Protein AF-A0A930F1F6-F1 (afdb_monomer)

Nearest PDB structures (foldseek):
  1xkh-assembly3_C  TM=9.245E-01  e=9.359E-10  Pseudomonas aeruginosa
  6i97-assembly1_B  TM=8.652E-01  e=3.726E-08  Pseudomonas aeruginosa
  6z8a-assembly1_A  TM=8.905E-01  e=3.181E-07  Pseudomonas aeruginosa PAO1
  6i97-assembly1_A  TM=7.189E-01  e=3.159E-08  Pseudomonas aeruginosa
  2grx-assembly2_B  TM=8.474E-01  e=6.869E-07  Escherichia coli

Solvent-accessible surface area (backbone atoms only — not comparable to full-atom values): 16298 Å² total; per-residue (Å²): 140,83,88,87,80,87,82,86,85,83,82,84,81,83,82,80,82,70,60,67,34,68,35,34,34,39,33,22,36,87,88,67,47,55,40,52,64,28,37,38,35,37,71,97,57,91,49,67,37,56,20,38,88,73,6,37,37,67,43,69,36,76,47,52,56,51,40,40,38,39,42,39,90,52,22,40,68,43,80,44,80,45,44,81,86,46,53,68,44,82,44,75,42,47,80,42,56,65,71,71,72,73,82,65,83,62,85,60,70,79,77,63,53,57,94,69,68,50,52,83,87,78,47,102,50,57,70,48,74,47,39,48,68,54,31,59,76,70,67,44,49,36,60,64,60,49,31,73,75,37,93,58,35,43,71,47,93,54,81,91,81,46,40,32,48,28,26,76,84,29,72,42,54,40,48,22,50,72,67,39,77,44,64,72,24,76,78,67,67,22,55,86,58,66,53,42,59,50,48,35,32,39,36,40,39,48,39,74,40,41,92,84,73,39,85,59,13,58,13,10,37,40,34,39,30,59,63,72,55,36,90,54,76,49,73,52,74,48,79,46,78,51,79,48,75,22,43,36,41,31,39,35,42,28,11,52,82,47,102,88,42,60,39,57,41,25,34,26,41,37,39,28,37,40,98,84,67,56,67,47,77,35,73,46,73,86

Secondary structure (DSSP, 8-state):
--PPPP--------------EEEEEEEEETTS-B-TT-EEEETTSS-EEE--TTSEEEEEESSSSEEEEEE-TTB--EEEEE-TT--EEEEEEPBS----------------BTTTTB-TTT-SSEEEEEEHHHHHHTT--SHHHHHHTSTTEEEEE-STT-EEEEETTB--EEEEETTEE-HHHHHHS-------TTEEEEEEEES--HHHH-TT-SSEEEEEEEP---SS-EEEEEEEEETTTEEEEEEEEEEESSSS-EEE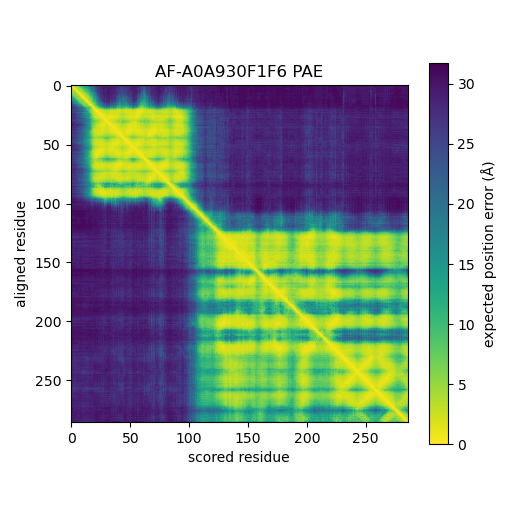EEEEEEEE--TTS--EEEEEE-

pLDDT: mean 76.29, std 17.39, range [27.64, 95.38]

Structure (mmCIF, N/CA/C/O backbone):
data_AF-A0A930F1F6-F1
#
_entry.id   AF-A0A930F1F6-F1
#
loop_
_atom_site.group_PDB
_atom_site.id
_atom_site.type_symbol
_atom_site.label_atom_id
_atom_site.label_alt_id
_atom_site.label_comp_id
_atom_site.label_asym_id
_atom_site.label_entity_id
_atom_site.label_seq_id
_atom_site.pdbx_PDB_ins_code
_atom_site.Cartn_x
_atom_site.Cartn_y
_atom_site.Cartn_z
_atom_site.occupancy
_atom_site.B_iso_or_equiv
_atom_site.auth_seq_id
_atom_site.auth_comp_id
_atom_site.auth_asym_id
_atom_site.auth_atom_id
_atom_site.pdbx_PDB_model_num
ATOM 1 N N . MET A 1 1 ? -63.619 -39.733 -13.112 1.00 44.12 1 MET A N 1
ATOM 2 C CA . MET A 1 1 ? -62.251 -39.327 -12.703 1.00 44.12 1 MET A CA 1
ATOM 3 C C . MET A 1 1 ? -61.983 -38.004 -13.403 1.00 44.12 1 MET A C 1
ATOM 5 O O . MET A 1 1 ? -62.112 -37.982 -14.609 1.00 44.12 1 MET A O 1
ATOM 9 N N . VAL A 1 2 ? -61.803 -36.847 -12.767 1.00 39.12 2 VAL A N 1
ATOM 10 C CA . VAL A 1 2 ? -60.824 -36.476 -11.734 1.00 39.12 2 VAL A CA 1
ATOM 11 C C . VAL A 1 2 ? -61.380 -35.260 -10.962 1.00 39.12 2 VAL A C 1
ATOM 13 O O . VAL A 1 2 ? -61.872 -34.316 -11.575 1.00 39.12 2 VAL A O 1
ATOM 16 N N . ARG A 1 3 ? -61.328 -35.284 -9.622 1.00 38.78 3 ARG A N 1
ATOM 17 C CA . ARG A 1 3 ? -61.706 -34.161 -8.739 1.00 38.78 3 ARG A CA 1
ATOM 18 C C . ARG A 1 3 ? -60.524 -33.189 -8.615 1.00 38.78 3 ARG A C 1
ATOM 20 O O . ARG A 1 3 ? -59.436 -33.621 -8.250 1.00 38.78 3 ARG A O 1
ATOM 27 N N . LYS A 1 4 ? -60.734 -31.893 -8.876 1.00 41.97 4 LYS A N 1
ATOM 28 C CA . LYS A 1 4 ? -59.772 -30.826 -8.544 1.00 41.97 4 LYS A CA 1
ATOM 29 C C . LYS A 1 4 ? -59.991 -30.389 -7.093 1.00 41.97 4 LYS A C 1
ATOM 31 O O . LYS A 1 4 ? -61.077 -29.934 -6.753 1.00 41.97 4 LYS A O 1
ATOM 36 N N . ILE A 1 5 ? -58.970 -30.548 -6.255 1.00 47.78 5 ILE A N 1
ATOM 37 C CA . ILE A 1 5 ? -58.925 -30.045 -4.876 1.00 47.78 5 ILE A CA 1
ATOM 38 C C . ILE A 1 5 ? -58.176 -28.707 -4.919 1.00 47.78 5 ILE A C 1
ATOM 40 O O . ILE A 1 5 ? -57.025 -28.667 -5.345 1.00 47.78 5 ILE A O 1
ATOM 44 N N . LEU A 1 6 ? -58.838 -27.615 -4.529 1.00 42.78 6 LEU A N 1
ATOM 45 C CA . LEU A 1 6 ? -58.205 -26.312 -4.305 1.00 42.78 6 LEU A CA 1
ATOM 46 C C . LEU A 1 6 ? -57.605 -26.308 -2.890 1.00 42.78 6 LEU A C 1
ATOM 48 O O . LEU A 1 6 ? -58.342 -26.440 -1.915 1.00 42.78 6 LEU A O 1
ATOM 52 N N . SER A 1 7 ? -56.286 -26.160 -2.772 1.00 41.91 7 SER A N 1
ATOM 53 C CA . SER A 1 7 ? -55.594 -25.947 -1.497 1.00 41.91 7 SER A CA 1
ATOM 54 C C . SER A 1 7 ? -55.323 -24.455 -1.294 1.00 41.91 7 SER A C 1
ATOM 56 O O . SER A 1 7 ? -54.515 -23.865 -2.013 1.00 41.91 7 SER A O 1
ATOM 58 N N . THR A 1 8 ? -55.989 -23.845 -0.318 1.00 48.53 8 THR A N 1
ATOM 59 C CA . THR A 1 8 ? -55.780 -22.450 0.092 1.00 48.53 8 THR A CA 1
ATOM 60 C C . THR A 1 8 ? -54.542 -22.360 0.989 1.00 48.53 8 THR A C 1
ATOM 62 O O . THR A 1 8 ? -54.529 -22.921 2.082 1.00 48.53 8 THR A O 1
ATOM 65 N N . GLY A 1 9 ? -53.489 -21.681 0.529 1.00 47.53 9 GLY A N 1
ATOM 66 C CA . GLY A 1 9 ? -52.284 -21.415 1.318 1.00 47.53 9 GLY A CA 1
ATOM 67 C C . GLY A 1 9 ? -52.497 -20.246 2.281 1.00 47.53 9 GLY A C 1
ATOM 68 O O . GLY A 1 9 ? -52.769 -19.129 1.850 1.00 47.53 9 GLY A O 1
ATOM 69 N N . PHE A 1 10 ? -52.372 -20.508 3.580 1.00 46.78 10 PHE A N 1
ATOM 70 C CA . PHE A 1 10 ? -52.422 -19.513 4.650 1.00 46.78 10 PHE A CA 1
ATOM 71 C C . PHE A 1 10 ? -50.998 -18.989 4.905 1.00 46.78 10 PHE A C 1
ATOM 73 O O . PHE A 1 10 ? -50.120 -19.756 5.299 1.00 46.78 10 PHE A O 1
ATOM 80 N N . VAL A 1 11 ? -50.743 -17.703 4.651 1.00 44.34 11 VAL A N 1
ATOM 81 C CA . VAL A 1 11 ? -49.452 -17.056 4.944 1.00 44.34 11 VAL A CA 1
ATOM 82 C C . VAL A 1 11 ? -49.526 -16.450 6.345 1.00 44.34 11 VAL A C 1
ATOM 84 O O . VAL A 1 11 ? -50.225 -15.462 6.556 1.00 44.34 11 VAL A O 1
ATOM 87 N N . LEU A 1 12 ? -48.805 -17.032 7.310 1.00 44.34 12 LEU A N 1
ATOM 88 C CA . LEU A 1 12 ? -48.541 -16.376 8.593 1.00 44.34 12 LEU A CA 1
ATOM 89 C C . LEU A 1 12 ? -47.513 -15.258 8.376 1.00 44.34 12 LEU A C 1
ATOM 91 O O . LEU A 1 12 ? -46.339 -15.529 8.133 1.00 44.34 12 LEU A O 1
ATOM 95 N N . ALA A 1 13 ? -47.943 -14.006 8.514 1.00 46.09 13 ALA A N 1
ATOM 96 C CA . ALA A 1 13 ? -47.038 -12.884 8.721 1.00 46.09 13 ALA A CA 1
ATOM 97 C C . ALA A 1 13 ? -46.698 -12.798 10.217 1.00 46.09 13 ALA A C 1
ATOM 99 O O . ALA A 1 13 ? -47.538 -12.445 11.044 1.00 46.09 13 ALA A O 1
ATOM 100 N N . SER A 1 14 ? -45.467 -13.152 10.581 1.00 43.25 14 SER A N 1
ATOM 101 C CA . SER A 1 14 ? -44.937 -12.960 11.931 1.00 43.25 14 SER A CA 1
ATOM 102 C C . SER A 1 14 ? -44.638 -11.477 12.167 1.00 43.25 14 SER A C 1
ATOM 104 O O . SER A 1 14 ? -43.695 -10.934 11.592 1.00 43.25 14 SER A O 1
ATOM 106 N N . ILE A 1 15 ? -45.430 -10.823 13.017 1.00 46.84 15 ILE A N 1
ATOM 107 C CA . ILE A 1 15 ? -45.173 -9.458 13.487 1.00 46.84 15 ILE A CA 1
ATOM 108 C C . ILE A 1 15 ? -44.137 -9.552 14.612 1.00 46.84 15 ILE A C 1
ATOM 110 O O . ILE A 1 15 ? -44.431 -10.053 15.697 1.00 46.84 15 ILE A O 1
ATOM 114 N N . GLY A 1 16 ? -42.908 -9.107 14.354 1.00 46.38 16 GLY A N 1
ATOM 115 C CA . GLY A 1 16 ? -41.895 -8.959 15.396 1.00 46.38 16 GLY A CA 1
ATOM 116 C C . GLY A 1 16 ? -42.227 -7.763 16.290 1.00 46.38 16 GLY A C 1
ATOM 117 O O . GLY A 1 16 ? -42.161 -6.622 15.844 1.00 46.38 16 GLY A O 1
ATOM 118 N N . LEU A 1 17 ? -42.580 -8.016 17.550 1.00 42.50 17 LEU A N 1
ATOM 119 C CA . LEU A 1 17 ? -42.648 -6.993 18.595 1.00 42.50 17 LEU A CA 1
ATOM 120 C C . LEU A 1 17 ? -41.216 -6.607 19.002 1.00 42.50 17 LEU A C 1
ATOM 122 O O . LEU A 1 17 ? -40.516 -7.394 19.637 1.00 42.50 17 LEU A O 1
ATOM 126 N N . TYR A 1 18 ? -40.772 -5.401 18.643 1.00 55.16 18 TYR A N 1
ATOM 127 C CA . TYR A 1 18 ? -39.536 -4.827 19.180 1.00 55.16 18 TYR A CA 1
ATOM 128 C C . TYR A 1 18 ? -39.818 -4.248 20.571 1.00 55.16 18 TYR A C 1
ATOM 130 O O . TYR A 1 18 ? -40.601 -3.310 20.712 1.00 55.16 18 TYR A O 1
ATOM 138 N N . ALA A 1 19 ? -39.197 -4.808 21.610 1.00 58.19 19 ALA A N 1
ATOM 139 C CA . ALA A 1 19 ? -39.285 -4.265 22.962 1.00 58.19 19 ALA A CA 1
ATOM 140 C C . ALA A 1 19 ? -38.469 -2.964 23.058 1.00 58.19 19 ALA A C 1
ATOM 142 O O . ALA A 1 19 ? -37.240 -2.989 22.977 1.00 58.19 19 ALA A O 1
ATOM 143 N N . GLN A 1 20 ? -3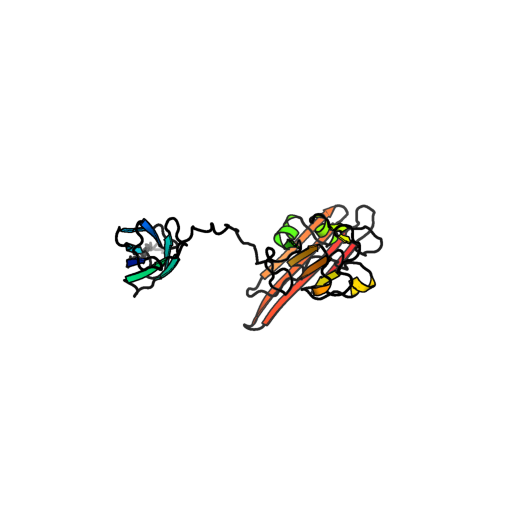9.147 -1.828 23.237 1.00 68.81 20 GLN A N 1
ATOM 144 C CA . GLN A 1 20 ? -38.492 -0.557 23.553 1.00 68.81 20 GLN A CA 1
ATOM 145 C C . GLN A 1 20 ? -37.997 -0.596 25.005 1.00 68.81 20 GLN A C 1
ATOM 147 O O . GLN A 1 20 ? -38.755 -0.937 25.911 1.00 68.81 20 GLN A O 1
ATOM 152 N N . THR A 1 21 ? -36.722 -0.276 25.230 1.00 81.69 21 THR A N 1
ATOM 153 C CA . THR A 1 21 ? -36.109 -0.232 26.569 1.00 81.69 21 THR A CA 1
ATOM 154 C C . THR A 1 21 ? -35.861 1.220 26.960 1.00 81.69 21 THR A C 1
ATOM 156 O O . THR A 1 21 ? -35.295 1.977 26.175 1.00 81.69 21 THR A O 1
ATOM 159 N N . VAL A 1 22 ? -36.275 1.619 28.163 1.00 87.88 22 VAL A N 1
ATOM 160 C CA . VAL A 1 22 ? -36.040 2.975 28.681 1.00 87.88 22 VAL A CA 1
ATOM 161 C C . VAL A 1 22 ? -34.721 2.999 29.441 1.00 87.88 22 VAL A C 1
ATOM 163 O O . VAL A 1 22 ? -34.517 2.194 30.349 1.00 87.88 22 VAL A O 1
ATOM 166 N N . ILE A 1 23 ? -33.840 3.928 29.082 1.00 88.56 23 ILE A N 1
ATOM 167 C CA . ILE A 1 23 ? -32.596 4.198 29.801 1.00 88.56 23 ILE A CA 1
ATOM 168 C C . ILE A 1 23 ? -32.653 5.613 30.352 1.00 88.56 23 ILE A C 1
ATOM 170 O O . ILE A 1 23 ? -32.972 6.559 29.631 1.00 88.56 23 ILE A O 1
ATOM 174 N N . THR A 1 24 ? -32.311 5.752 31.625 1.00 91.69 24 THR A N 1
ATOM 175 C CA . THR A 1 24 ? -32.146 7.041 32.291 1.00 91.69 24 THR A CA 1
ATOM 176 C C . THR A 1 24 ? -30.687 7.244 32.681 1.00 91.69 24 THR A C 1
ATOM 178 O O . THR A 1 24 ? -29.890 6.302 32.702 1.00 91.69 24 THR A O 1
ATOM 181 N N . GLY A 1 25 ? -30.289 8.477 32.963 1.00 92.38 25 GLY A N 1
ATOM 182 C CA . GLY A 1 25 ? -28.919 8.731 33.379 1.00 92.38 25 GLY A CA 1
ATOM 183 C C . GLY A 1 25 ? -28.598 10.190 33.619 1.00 92.38 25 GLY A C 1
ATOM 184 O O . GLY A 1 25 ? -29.459 11.052 33.457 1.00 92.38 25 GLY A O 1
ATOM 185 N N . GLU A 1 26 ? -27.350 10.439 34.004 1.00 91.50 26 GLU A N 1
ATOM 186 C CA . GLU A 1 26 ? -26.814 11.769 34.303 1.00 91.50 26 GLU A CA 1
ATOM 187 C C . GLU A 1 26 ? -25.436 11.950 33.649 1.00 91.50 26 GLU A C 1
ATOM 189 O O . GLU A 1 26 ? -24.661 10.991 33.525 1.00 91.50 26 GLU A O 1
ATOM 194 N N . VAL A 1 27 ? -25.139 13.175 33.211 1.00 91.62 27 VAL A N 1
ATOM 195 C CA . VAL A 1 27 ? -23.896 13.546 32.524 1.00 91.62 27 VAL A CA 1
ATOM 196 C C . VAL A 1 27 ? -23.209 14.693 33.261 1.00 91.62 27 VAL A C 1
ATOM 198 O O . VAL A 1 27 ? -23.808 15.747 33.479 1.00 91.62 27 VAL A O 1
ATOM 201 N N . HIS A 1 28 ? -21.943 14.486 33.617 1.00 89.69 28 HIS A N 1
ATOM 202 C CA . HIS A 1 28 ? -21.118 15.431 34.368 1.00 89.69 28 HIS A CA 1
ATOM 203 C C . HIS A 1 28 ? -19.767 15.680 33.687 1.00 89.69 28 HIS A C 1
ATOM 205 O O . HIS A 1 28 ? -19.329 14.892 32.847 1.00 89.69 28 HIS A O 1
ATOM 211 N N . ASP A 1 29 ? -19.094 16.767 34.055 1.00 87.88 29 ASP A N 1
ATOM 212 C CA . ASP A 1 29 ? -17.701 17.030 33.691 1.00 87.88 29 ASP A CA 1
ATOM 213 C C . ASP A 1 29 ? -16.721 16.340 34.664 1.00 87.88 29 ASP A C 1
ATOM 215 O O . ASP A 1 29 ? -17.109 15.705 35.650 1.00 87.88 29 ASP A O 1
ATOM 219 N N . THR A 1 30 ? -15.417 16.458 34.405 1.00 84.50 30 THR A N 1
ATOM 220 C CA . THR A 1 30 ? -14.370 15.918 35.294 1.00 84.50 30 THR A CA 1
ATOM 221 C C . THR A 1 30 ? -14.293 16.596 36.663 1.00 84.50 30 THR A C 1
ATOM 223 O O . THR A 1 30 ? -13.655 16.056 37.564 1.00 84.50 30 THR A O 1
ATOM 226 N N . SER A 1 31 ? -14.919 17.761 36.812 1.00 86.12 31 SER A N 1
ATOM 227 C CA . SER A 1 31 ? -15.001 18.539 38.049 1.00 86.12 31 SER A CA 1
ATOM 228 C C . SER A 1 31 ? -16.261 18.201 38.863 1.00 86.12 31 SER A C 1
ATOM 230 O O . SER A 1 31 ? -16.408 18.679 39.986 1.00 86.12 31 SER A O 1
ATOM 232 N N . GLY A 1 32 ? -17.151 17.355 38.328 1.00 82.81 32 GLY A N 1
ATOM 233 C CA . GLY A 1 32 ? -18.408 16.929 38.942 1.00 82.81 32 GLY A CA 1
ATOM 234 C C . GLY A 1 32 ? -19.618 17.814 38.619 1.00 82.81 32 GLY A C 1
ATOM 235 O O . GLY A 1 32 ? -20.723 17.507 39.076 1.00 82.81 32 GLY A O 1
ATOM 236 N N . ASN A 1 33 ? -19.465 18.874 37.822 1.00 90.25 33 ASN A N 1
ATOM 237 C CA . ASN A 1 33 ? -20.584 19.736 37.439 1.00 90.25 33 ASN A CA 1
ATOM 238 C C . ASN A 1 33 ? -21.470 19.032 36.411 1.00 90.25 33 ASN A C 1
ATOM 240 O O . ASN A 1 33 ? -20.974 18.338 35.525 1.00 90.25 33 ASN A O 1
ATOM 244 N N . ALA A 1 34 ? -22.785 19.214 36.520 1.00 91.81 34 ALA A N 1
ATOM 245 C CA . ALA A 1 34 ? -23.730 18.689 35.542 1.00 91.81 34 ALA A CA 1
ATOM 246 C C . ALA A 1 34 ? -23.588 19.415 34.196 1.00 91.81 34 ALA A C 1
ATOM 248 O O . ALA A 1 34 ? -23.423 20.635 34.164 1.00 91.81 34 ALA A O 1
ATOM 249 N N . ILE A 1 35 ? -23.689 18.669 33.093 1.00 90.94 35 ILE A N 1
ATOM 250 C CA . ILE A 1 35 ? -23.588 19.230 31.741 1.00 90.94 35 ILE A CA 1
ATOM 251 C C . ILE A 1 35 ? -24.985 19.265 31.096 1.00 90.94 35 ILE A C 1
ATOM 253 O O . ILE A 1 35 ? -25.525 18.206 30.747 1.00 90.94 35 ILE A O 1
ATOM 257 N N . PRO A 1 36 ? -25.583 20.455 30.910 1.00 92.94 36 PRO A N 1
ATOM 258 C CA . PRO A 1 36 ? -26.840 20.597 30.186 1.00 92.94 36 PRO A CA 1
ATOM 259 C C . PRO A 1 36 ? -26.641 20.517 28.670 1.00 92.94 36 PRO A C 1
ATOM 261 O O . PRO A 1 36 ? -25.536 20.708 28.160 1.00 92.94 36 PRO A O 1
ATOM 264 N N . ASN A 1 37 ? -27.728 20.283 27.933 1.00 91.56 37 ASN A N 1
ATOM 265 C CA . ASN A 1 37 ? -27.749 20.295 26.465 1.00 91.56 37 ASN A CA 1
ATOM 266 C C . ASN A 1 37 ? -26.832 19.260 25.780 1.00 91.56 37 ASN A C 1
ATOM 268 O O . ASN A 1 37 ? -26.459 19.413 24.615 1.00 91.56 37 ASN A O 1
ATOM 272 N N . VAL A 1 38 ? -26.493 18.166 26.465 1.00 92.69 38 VAL A N 1
ATOM 273 C CA . VAL A 1 38 ? -25.774 17.036 25.869 1.00 92.69 38 VAL A CA 1
ATOM 274 C C . VAL A 1 38 ? -26.754 16.245 25.017 1.00 92.69 38 VAL A C 1
ATOM 276 O O . VAL A 1 38 ? -27.704 15.659 25.534 1.00 92.69 38 VAL A O 1
ATOM 279 N N . LYS A 1 39 ? -26.508 16.175 23.709 1.00 95.25 39 LYS A N 1
ATOM 280 C CA . LYS A 1 39 ? -27.242 15.275 22.819 1.00 95.25 39 LYS A CA 1
ATOM 281 C C . LYS A 1 39 ? -26.834 13.833 23.115 1.00 95.25 39 LYS A C 1
ATOM 283 O O . LYS A 1 39 ? -25.656 13.489 23.011 1.00 95.25 39 LYS A O 1
ATOM 288 N N . VAL A 1 40 ? -27.819 12.998 23.427 1.00 93.56 40 VAL A N 1
ATOM 289 C CA . VAL A 1 40 ? -27.676 11.559 23.662 1.00 93.56 40 VAL A CA 1
ATOM 290 C C . VAL A 1 40 ? -28.387 10.810 22.540 1.00 93.56 40 VAL A C 1
ATOM 292 O O . VAL A 1 40 ? -29.597 10.948 22.383 1.00 93.56 40 VAL A O 1
ATOM 295 N N . SER A 1 41 ? -27.665 10.011 21.758 1.00 92.19 41 SER A N 1
ATOM 296 C CA . SER A 1 41 ? -28.218 9.248 20.630 1.00 92.19 41 SER A CA 1
ATOM 297 C C . SER A 1 41 ? -27.911 7.759 20.738 1.00 92.19 41 SER A C 1
ATOM 299 O O . SER A 1 41 ? -26.895 7.361 21.310 1.00 92.19 41 SER A O 1
ATOM 301 N N . PHE A 1 42 ? -28.788 6.914 20.194 1.00 89.75 42 PHE A N 1
ATOM 302 C CA . PHE A 1 42 ? -28.554 5.471 20.111 1.00 89.75 42 PHE A CA 1
ATOM 303 C C . PHE A 1 42 ? -28.002 5.084 18.737 1.00 89.75 42 PHE A C 1
ATOM 305 O O . PHE A 1 42 ? -28.617 5.363 17.708 1.00 89.75 42 PHE A O 1
ATOM 312 N N . GLU A 1 43 ? -26.851 4.413 18.711 1.00 85.75 43 GLU A N 1
ATOM 313 C CA . GLU A 1 43 ? -26.191 4.048 17.458 1.00 85.75 43 GLU A CA 1
ATOM 314 C C . GLU A 1 43 ? -27.035 3.103 16.598 1.00 85.75 43 GLU A C 1
ATOM 316 O O . GLU A 1 43 ? -27.534 2.079 17.062 1.00 85.75 43 GLU A O 1
ATOM 321 N N . GLY A 1 44 ? -27.165 3.442 15.312 1.00 82.44 44 GLY A N 1
ATOM 322 C CA . GLY A 1 44 ? -27.972 2.676 14.360 1.00 82.44 44 GLY A CA 1
ATOM 323 C C . GLY A 1 44 ? -29.480 2.939 14.448 1.00 82.44 44 GLY A C 1
ATOM 324 O O . GLY A 1 44 ? -30.238 2.257 13.764 1.00 82.44 44 GLY A O 1
ATOM 325 N N . SER A 1 45 ? -29.919 3.917 15.250 1.00 85.31 45 SER A N 1
ATOM 326 C CA . SER A 1 45 ? -31.306 4.396 15.319 1.00 85.31 45 SER A CA 1
ATOM 327 C C . SER A 1 45 ? -31.378 5.913 15.116 1.00 85.31 45 SER A C 1
ATOM 329 O O . SER A 1 45 ? -30.381 6.619 15.225 1.00 85.31 45 SER A O 1
ATOM 331 N N . THR A 1 46 ? -32.583 6.422 14.864 1.00 85.56 46 THR A N 1
ATOM 332 C CA . THR A 1 46 ? -32.915 7.856 14.898 1.00 85.56 46 THR A CA 1
ATOM 333 C C . THR A 1 46 ? -33.353 8.326 16.291 1.00 85.56 46 THR A C 1
ATOM 335 O O . THR A 1 46 ? -33.843 9.441 16.442 1.00 85.56 46 THR A O 1
ATOM 338 N N . THR A 1 47 ? -33.248 7.468 17.310 1.00 87.56 47 THR A N 1
ATOM 339 C CA . THR A 1 47 ? -33.598 7.809 18.692 1.00 87.56 47 THR A CA 1
ATOM 340 C C . THR A 1 47 ? -32.545 8.736 19.295 1.00 87.56 47 THR A C 1
ATOM 342 O O . THR A 1 47 ? -31.394 8.331 19.481 1.00 87.56 47 THR A O 1
ATOM 345 N N . GLU A 1 48 ? -32.968 9.938 19.681 1.00 92.31 48 GLU A N 1
ATOM 346 C CA . GLU A 1 48 ? -32.142 10.928 20.372 1.00 92.31 48 GLU A CA 1
ATOM 347 C C . GLU A 1 48 ? -32.913 11.572 21.538 1.00 92.31 48 GLU A C 1
ATOM 349 O O . GLU A 1 48 ? -34.143 11.609 21.542 1.00 92.31 48 GLU A O 1
ATOM 354 N N . THR A 1 49 ? -32.183 12.085 22.525 1.00 95.06 49 THR A N 1
ATOM 355 C CA . THR A 1 49 ? -32.681 12.945 23.608 1.00 95.06 49 THR A CA 1
ATOM 356 C C . THR A 1 49 ? -31.604 13.972 23.974 1.00 95.06 49 THR A C 1
ATOM 358 O O . THR A 1 49 ? -30.488 13.917 23.450 1.00 95.06 49 THR A O 1
ATOM 361 N N . ILE A 1 50 ? -31.918 14.913 24.859 1.00 95.19 50 ILE A N 1
ATOM 362 C CA . ILE A 1 50 ? -30.990 15.949 25.326 1.00 95.19 50 ILE A CA 1
ATOM 363 C C . ILE A 1 50 ? -31.025 15.994 26.860 1.00 95.19 50 ILE A C 1
ATOM 365 O O . ILE A 1 50 ? -32.079 15.753 27.449 1.00 95.19 50 ILE A O 1
ATOM 369 N N . THR A 1 51 ? -29.886 16.259 27.508 1.00 94.94 51 THR A N 1
ATOM 370 C CA . THR A 1 51 ? -29.840 16.437 28.968 1.00 94.94 51 THR A CA 1
ATOM 371 C C . THR A 1 51 ? -30.480 17.750 29.423 1.00 94.94 51 THR A C 1
ATOM 373 O O . THR A 1 51 ? -30.348 18.778 28.758 1.00 94.94 51 THR A O 1
ATOM 376 N N . ASP A 1 52 ? -31.147 17.717 30.579 1.00 93.38 52 ASP A N 1
ATOM 377 C CA . ASP A 1 52 ? -31.720 18.897 31.239 1.00 93.38 52 ASP A CA 1
ATOM 378 C C . ASP A 1 52 ? -30.660 19.770 31.949 1.00 93.38 52 ASP A C 1
ATOM 380 O O . ASP A 1 52 ? -29.469 19.454 31.955 1.00 93.38 52 ASP A O 1
ATOM 384 N N . ASP A 1 53 ? -31.097 20.853 32.602 1.00 91.56 53 ASP A N 1
ATOM 385 C CA . ASP A 1 53 ? -30.238 21.776 33.371 1.00 91.56 53 ASP A CA 1
ATOM 386 C C . ASP A 1 53 ? -29.469 21.106 34.527 1.00 91.56 53 ASP A C 1
ATOM 388 O O . ASP A 1 53 ? -28.526 21.677 35.074 1.00 91.56 53 ASP A O 1
ATOM 392 N N . LYS A 1 54 ? -29.870 19.892 34.921 1.00 92.00 54 LYS A N 1
ATOM 393 C CA . LYS A 1 54 ? -29.225 19.069 35.953 1.00 92.00 54 LYS A CA 1
ATOM 394 C C . LYS A 1 54 ? -28.434 17.906 35.349 1.00 92.00 54 LYS A C 1
ATOM 396 O O . LYS A 1 54 ? -28.018 17.017 36.088 1.00 92.00 54 LYS A O 1
ATOM 401 N N . GLY A 1 55 ? -28.221 17.899 34.032 1.00 89.38 55 GLY A N 1
ATOM 402 C CA . GLY A 1 55 ? -27.470 16.871 33.318 1.00 89.38 55 GLY A CA 1
ATOM 403 C C . GLY A 1 55 ? -28.210 15.542 33.171 1.00 89.38 55 GLY A C 1
ATOM 404 O O . GLY A 1 55 ? -27.593 14.561 32.754 1.00 89.38 55 GLY A O 1
ATOM 405 N N . LYS A 1 56 ? -29.507 15.466 33.500 1.00 93.88 56 LYS A N 1
ATOM 406 C CA . LYS A 1 56 ? -30.284 14.219 33.456 1.00 93.88 56 LYS A CA 1
ATOM 407 C C . LYS A 1 56 ? -30.884 13.982 32.080 1.00 93.88 56 LYS A C 1
ATOM 409 O O . LYS A 1 56 ? -31.322 14.921 31.423 1.00 93.88 56 LYS A O 1
ATOM 414 N N . PHE A 1 57 ? -30.971 12.722 31.662 1.00 94.00 57 PHE A N 1
ATOM 415 C CA . PHE A 1 57 ? -31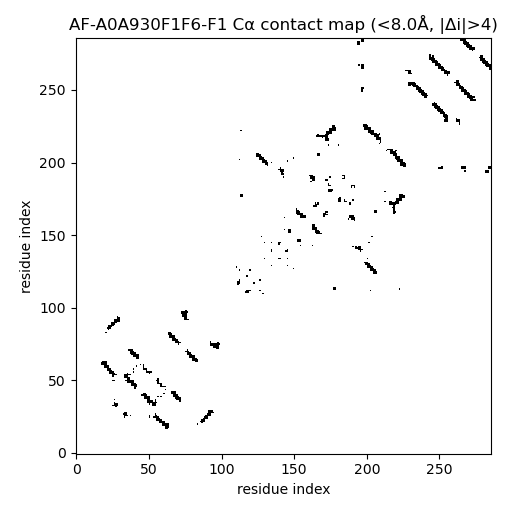.626 12.333 30.413 1.00 94.00 57 PHE A CA 1
ATOM 416 C C . PHE A 1 57 ? -32.495 11.084 30.570 1.00 94.00 57 PHE A C 1
ATOM 418 O O . PHE A 1 57 ? -32.281 10.246 31.450 1.00 94.00 57 PHE A O 1
ATOM 425 N N . VAL A 1 58 ? -33.457 10.949 29.655 1.00 93.75 58 VAL A N 1
ATOM 426 C CA . VAL A 1 58 ? -34.291 9.756 29.468 1.00 93.75 58 VAL A CA 1
ATOM 427 C C . VAL A 1 58 ? -34.375 9.459 27.972 1.00 93.75 58 VAL A C 1
ATOM 429 O O . VAL A 1 58 ? -34.721 10.344 27.187 1.00 93.75 58 VAL A O 1
ATOM 432 N N . ILE A 1 59 ? -34.046 8.229 27.567 1.00 90.88 59 ILE A N 1
ATOM 433 C CA . ILE A 1 59 ? -34.058 7.788 26.166 1.00 90.88 59 ILE A CA 1
ATOM 434 C C . ILE A 1 59 ? -34.710 6.410 26.008 1.00 90.88 59 ILE A C 1
ATOM 436 O O . ILE A 1 59 ? -34.410 5.478 26.752 1.00 90.88 59 ILE A O 1
ATOM 440 N N . ASN A 1 60 ? -35.572 6.269 24.997 1.00 89.75 60 ASN A N 1
ATOM 441 C CA . ASN A 1 60 ? -36.254 5.015 24.663 1.00 89.75 60 ASN A CA 1
ATOM 442 C C . ASN A 1 60 ? -35.554 4.323 23.493 1.00 89.75 60 ASN A C 1
ATOM 444 O O . ASN A 1 60 ? -35.761 4.684 22.334 1.00 89.75 60 ASN A O 1
ATOM 448 N N . ILE A 1 61 ? -34.721 3.328 23.777 1.00 87.75 61 ILE A N 1
ATOM 449 C CA . ILE A 1 61 ? -33.927 2.646 22.755 1.00 87.75 61 ILE A CA 1
ATOM 450 C C . ILE A 1 61 ? -34.701 1.472 22.123 1.00 87.75 61 ILE A C 1
ATOM 452 O O . ILE A 1 61 ? -35.432 0.763 22.820 1.00 87.75 61 ILE A O 1
ATOM 456 N N . PRO A 1 62 ? -34.545 1.227 20.808 1.00 83.06 62 PRO A N 1
ATOM 457 C CA . PRO A 1 62 ? -35.304 0.203 20.076 1.00 83.06 62 PRO A CA 1
ATOM 458 C C . PRO A 1 62 ? -34.774 -1.231 20.269 1.00 83.06 62 PRO A C 1
ATOM 460 O O . PRO A 1 62 ? -35.327 -2.178 19.713 1.00 83.06 62 PRO A O 1
ATOM 463 N N . SER A 1 63 ? -33.682 -1.398 21.017 1.00 80.81 63 SER A N 1
ATOM 464 C CA . SER A 1 63 ? -33.013 -2.673 21.291 1.00 80.81 63 SER A CA 1
ATOM 465 C C . SER A 1 63 ? -32.670 -2.755 22.773 1.00 80.81 63 SER A C 1
ATOM 467 O O . SER A 1 63 ? -32.309 -1.751 23.372 1.00 80.81 63 SER A O 1
ATOM 469 N N . SER A 1 64 ? -32.694 -3.948 23.366 1.00 76.69 64 SER A N 1
ATOM 470 C CA . SER A 1 64 ? -32.299 -4.157 24.768 1.00 76.69 64 SER A CA 1
ATOM 471 C C . SER A 1 64 ? -30.787 -4.045 25.012 1.00 76.69 64 SER A C 1
ATOM 473 O O . SER A 1 64 ? -30.329 -4.157 26.145 1.00 76.69 64 SER A O 1
ATOM 475 N N . LYS A 1 65 ? -29.984 -3.853 23.961 1.00 83.12 65 LYS A N 1
ATOM 476 C CA . LYS A 1 65 ? -28.530 -3.656 24.038 1.00 83.12 65 LYS A CA 1
ATOM 477 C C . LYS A 1 65 ? -28.029 -2.779 22.896 1.00 83.12 65 LYS A C 1
ATOM 479 O O . LYS A 1 65 ? -28.556 -2.853 21.785 1.00 83.12 65 LYS A O 1
ATOM 484 N N . GLY A 1 66 ? -26.974 -2.014 23.146 1.00 84.81 66 GLY A N 1
ATOM 485 C CA . GLY A 1 66 ? -26.304 -1.216 22.121 1.00 84.81 66 GLY A CA 1
ATOM 486 C C . GLY A 1 66 ? -25.387 -0.159 22.715 1.00 84.81 66 GLY A C 1
ATOM 487 O O . GLY A 1 66 ? -24.926 -0.297 23.848 1.00 84.81 66 GLY A O 1
ATOM 488 N N . THR A 1 67 ? -25.118 0.891 21.947 1.00 88.38 67 THR A N 1
ATOM 489 C CA . THR A 1 67 ? -24.197 1.961 22.336 1.00 88.38 67 THR A CA 1
ATOM 490 C C . THR A 1 67 ? -24.903 3.307 22.259 1.00 88.38 67 THR A C 1
ATOM 492 O O . THR A 1 67 ? -25.492 3.651 21.235 1.00 88.38 67 THR A O 1
ATOM 495 N N . LEU A 1 68 ? -24.839 4.059 23.357 1.00 88.62 68 LEU A N 1
ATOM 496 C CA . LEU A 1 68 ? -25.242 5.457 23.422 1.00 88.62 68 LEU A CA 1
ATOM 497 C C . LEU A 1 68 ? -24.039 6.353 23.120 1.00 88.62 68 LEU A C 1
ATOM 499 O O . LEU A 1 68 ? -22.942 6.111 23.631 1.00 88.62 68 LEU A O 1
ATOM 503 N N . THR A 1 69 ? -24.259 7.393 22.325 1.00 91.69 69 THR A N 1
ATOM 504 C CA . THR A 1 69 ? -23.287 8.456 22.056 1.00 91.69 69 THR A CA 1
ATOM 505 C C . THR A 1 69 ? -23.745 9.743 22.726 1.00 91.69 69 THR A C 1
ATOM 507 O O . THR A 1 69 ? -24.904 10.122 22.602 1.00 91.69 69 THR A O 1
ATOM 510 N N . PHE A 1 70 ? -22.823 10.410 23.413 1.00 91.69 70 PHE A N 1
ATOM 511 C CA . PHE A 1 70 ? -23.020 11.674 24.114 1.00 91.69 70 PHE A CA 1
ATOM 512 C C . PHE A 1 70 ? -22.181 12.742 23.417 1.00 91.69 70 PHE A C 1
ATOM 514 O O . PHE A 1 70 ? -20.971 12.565 23.255 1.00 91.69 70 PHE A O 1
ATOM 521 N N . SER A 1 71 ? -22.803 13.836 22.986 1.00 90.06 71 SER A N 1
ATOM 522 C CA . SER A 1 71 ? -22.123 14.938 22.302 1.00 90.06 71 SER A CA 1
ATOM 523 C C . SER A 1 71 ? -22.651 16.289 22.766 1.00 90.06 71 SER A C 1
ATOM 525 O O . SER A 1 71 ? -23.862 16.498 22.769 1.00 90.06 71 SER A O 1
ATOM 527 N N . ALA A 1 72 ? -21.745 17.206 23.089 1.00 88.44 72 ALA A N 1
ATOM 528 C CA . ALA A 1 72 ? -22.046 18.580 23.475 1.00 88.44 72 ALA A CA 1
ATOM 529 C C . ALA A 1 72 ? -20.990 19.529 22.890 1.00 88.44 72 ALA A C 1
ATOM 531 O O . ALA A 1 72 ? -19.914 19.089 22.473 1.00 88.44 72 ALA A O 1
ATOM 532 N N . GLU A 1 73 ? -21.292 20.825 22.842 1.00 81.94 73 GLU A N 1
ATOM 533 C CA . GLU A 1 73 ? -20.309 21.837 22.450 1.00 81.94 73 GLU A CA 1
ATOM 534 C C . GLU A 1 73 ? -19.158 21.868 23.459 1.00 81.94 73 GLU A C 1
ATOM 536 O O . GLU A 1 73 ? -19.390 21.822 24.660 1.00 81.94 73 GLU A O 1
ATOM 541 N N . ASN A 1 74 ? -17.915 21.945 22.977 1.00 81.81 74 ASN A N 1
ATOM 542 C CA . ASN A 1 74 ? -16.702 21.967 23.808 1.00 81.81 74 ASN A CA 1
ATOM 543 C C . ASN A 1 74 ? -16.449 20.714 24.667 1.00 81.81 74 ASN A C 1
ATOM 545 O O . ASN A 1 74 ? -15.597 20.774 25.550 1.00 81.81 74 ASN A O 1
ATOM 549 N N . PHE A 1 75 ? -17.112 19.583 24.392 1.00 83.94 75 PHE A N 1
ATOM 550 C CA . PHE A 1 75 ? -16.785 18.291 25.007 1.00 83.94 75 PHE A CA 1
ATOM 551 C C . PHE A 1 75 ? -16.450 17.213 23.971 1.00 83.94 75 PHE A C 1
ATOM 553 O O . PHE A 1 75 ? -17.067 17.118 22.903 1.00 83.94 75 PHE A O 1
ATOM 560 N N . HIS A 1 76 ? -15.492 16.351 24.318 1.00 80.25 76 HIS A N 1
ATOM 561 C CA . HIS A 1 76 ? -15.141 15.204 23.494 1.00 80.25 76 HIS A CA 1
ATOM 562 C C . HIS A 1 76 ? -16.320 14.221 23.467 1.00 80.25 76 HIS A C 1
ATOM 564 O O . HIS A 1 76 ? -16.812 13.848 24.540 1.00 80.25 76 HIS A O 1
ATOM 570 N N . PRO A 1 77 ? -16.771 13.756 22.282 1.00 85.25 77 PRO A N 1
ATOM 571 C CA . PRO A 1 77 ? -17.850 12.784 22.206 1.00 85.25 77 PRO A CA 1
ATOM 572 C C . PRO A 1 77 ? -17.524 11.525 23.009 1.00 85.25 77 PRO A C 1
ATOM 574 O O . PRO A 1 77 ? -16.445 10.944 22.872 1.00 85.25 77 PRO A O 1
ATOM 577 N N . PHE A 1 78 ? -18.474 11.081 23.824 1.00 84.62 78 PHE A N 1
ATOM 578 C CA . PHE A 1 78 ? -18.311 9.909 24.676 1.00 84.62 78 PHE A CA 1
ATOM 579 C C . PHE A 1 78 ? -19.253 8.792 24.229 1.00 84.62 78 PHE A C 1
ATOM 581 O O . PHE A 1 78 ? -20.407 9.045 23.890 1.00 84.62 78 PHE A O 1
ATOM 588 N N . ARG A 1 79 ? -18.774 7.544 24.224 1.00 89.19 79 ARG A N 1
ATOM 589 C CA . ARG A 1 79 ? -19.566 6.362 23.849 1.00 89.19 79 ARG A CA 1
ATOM 590 C C . ARG A 1 79 ? -19.714 5.435 25.046 1.00 89.19 79 ARG A C 1
ATOM 592 O O . ARG A 1 79 ? -18.725 5.099 25.698 1.00 89.19 79 ARG A O 1
ATOM 599 N N . ARG A 1 80 ? -20.937 4.978 25.311 1.00 85.62 80 ARG A N 1
ATOM 600 C CA . ARG A 1 80 ? -21.251 4.070 26.420 1.00 85.62 80 ARG A CA 1
ATOM 601 C C . ARG A 1 80 ? -22.078 2.889 25.939 1.00 85.62 80 ARG A C 1
ATOM 603 O O . ARG A 1 80 ? -23.180 3.064 25.430 1.00 85.62 80 ARG A O 1
ATOM 610 N N . SER A 1 81 ? -21.573 1.679 26.157 1.00 84.88 81 SER A N 1
ATOM 611 C CA . SER A 1 81 ? -22.358 0.463 25.945 1.00 84.88 81 SER A CA 1
ATOM 612 C C . SER A 1 81 ? -23.390 0.283 27.057 1.00 84.88 81 SER A C 1
ATOM 614 O O . SER A 1 81 ? -23.073 0.433 28.238 1.00 84.88 81 SER A O 1
ATOM 616 N N . VAL A 1 82 ? -24.610 -0.063 26.663 1.00 84.00 82 VAL A N 1
ATOM 617 C CA . VAL A 1 82 ? -25.765 -0.316 27.529 1.00 84.00 82 VAL A CA 1
ATOM 618 C C . VAL A 1 82 ? -26.359 -1.685 27.200 1.00 84.00 82 VAL A C 1
ATOM 620 O O . VAL A 1 82 ? -26.347 -2.115 26.043 1.00 84.00 82 VAL A O 1
ATOM 623 N N . GLY A 1 83 ? -26.840 -2.399 28.216 1.00 75.94 83 GLY A N 1
ATOM 624 C CA . GLY A 1 83 ? -27.451 -3.720 28.070 1.00 75.94 83 GLY A CA 1
ATOM 625 C C . GLY A 1 83 ? -28.798 -3.821 28.779 1.00 75.94 83 GLY A C 1
ATOM 626 O O . GLY A 1 83 ? -29.242 -2.878 29.430 1.00 75.94 83 GLY A O 1
ATOM 627 N N . ALA A 1 84 ? -29.415 -5.003 28.701 1.00 65.06 84 ALA A N 1
ATOM 628 C CA . ALA A 1 84 ? -30.789 -5.232 29.156 1.00 65.06 84 ALA A CA 1
ATOM 629 C C . ALA A 1 84 ? -31.002 -4.969 30.661 1.00 65.06 84 ALA A C 1
ATOM 631 O O . ALA A 1 84 ? -32.123 -4.718 31.084 1.00 65.06 84 ALA A O 1
ATOM 632 N N . ASN A 1 85 ? -29.920 -4.981 31.449 1.00 64.06 85 ASN A N 1
ATOM 633 C CA . ASN A 1 85 ? -29.920 -4.756 32.896 1.00 64.06 85 ASN A CA 1
ATOM 634 C C . ASN A 1 85 ? -29.259 -3.422 33.297 1.00 64.06 85 ASN A C 1
ATOM 636 O O . ASN A 1 85 ? -28.806 -3.283 34.431 1.00 64.06 85 ASN A O 1
ATOM 640 N N . THR A 1 86 ? -29.130 -2.456 32.382 1.00 63.16 86 THR A N 1
ATOM 641 C CA . THR A 1 86 ? -28.489 -1.154 32.654 1.00 63.16 86 THR A CA 1
ATOM 642 C C . THR A 1 86 ? -29.512 -0.012 32.586 1.00 63.16 86 THR A C 1
ATOM 644 O O . THR A 1 86 ? -29.460 0.791 31.657 1.00 63.16 86 THR A O 1
ATOM 647 N N . PRO A 1 87 ? -30.467 0.075 33.536 1.00 67.62 87 PRO A N 1
ATOM 648 C CA . PRO A 1 87 ? -31.528 1.080 33.473 1.00 67.62 87 PRO A CA 1
ATOM 649 C C . PRO A 1 87 ? -31.015 2.503 33.723 1.00 67.62 87 PRO A C 1
ATOM 651 O O . PRO A 1 87 ? -31.636 3.449 33.253 1.00 67.62 87 PRO A O 1
ATOM 654 N N . VAL A 1 88 ? -29.890 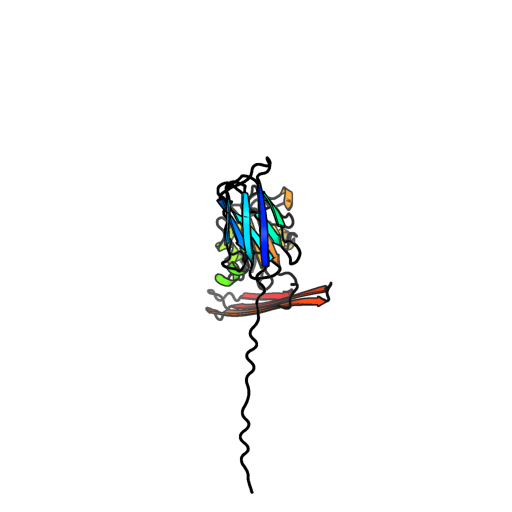2.648 34.441 1.00 79.56 88 VAL A N 1
ATOM 655 C CA . VAL A 1 88 ? -29.305 3.940 34.825 1.00 79.56 88 VAL A CA 1
ATOM 656 C C . VAL A 1 88 ? -27.850 4.030 34.367 1.00 79.56 88 VAL A C 1
ATOM 658 O O . VAL A 1 88 ? -27.058 3.113 34.605 1.00 79.56 88 VAL A O 1
ATOM 661 N N . VAL A 1 89 ? -27.483 5.139 33.725 1.00 85.31 89 VAL A N 1
ATOM 662 C CA . VAL A 1 89 ? -26.140 5.391 33.186 1.00 85.31 89 VAL A CA 1
ATOM 663 C C . VAL A 1 89 ? -25.565 6.684 33.763 1.00 85.31 89 VAL A C 1
ATOM 665 O O . VAL A 1 89 ? -26.187 7.734 33.677 1.00 85.31 89 VAL A O 1
ATOM 668 N N . TYR A 1 90 ? -24.345 6.622 34.294 1.00 86.19 90 TYR A N 1
ATOM 669 C CA . TYR A 1 90 ? -23.584 7.801 34.710 1.00 86.19 90 TYR A CA 1
ATOM 670 C C . TYR A 1 90 ? -22.424 8.041 33.741 1.00 86.19 90 TYR A C 1
ATOM 672 O O . TYR A 1 90 ? -21.655 7.112 33.456 1.00 86.19 90 TYR A O 1
ATOM 680 N N . VAL A 1 91 ? -22.308 9.261 33.217 1.00 87.94 91 VAL A N 1
ATOM 681 C CA . VAL A 1 91 ? -21.302 9.638 32.215 1.00 87.94 91 VAL A CA 1
ATOM 682 C C . VAL A 1 91 ? -20.482 10.820 32.701 1.00 87.94 91 VAL A C 1
ATOM 684 O O . VAL A 1 91 ? -21.034 11.818 33.145 1.00 87.94 91 VAL A O 1
ATOM 687 N N . VAL A 1 92 ? -19.161 10.721 32.545 1.00 88.69 92 VAL A N 1
ATOM 688 C CA . VAL A 1 92 ? -18.233 11.837 32.750 1.00 88.69 92 VAL A CA 1
ATOM 689 C C . VAL A 1 92 ? -17.619 12.208 31.403 1.00 88.69 92 VAL A C 1
ATOM 691 O O . VAL A 1 92 ? -16.904 11.396 30.809 1.00 88.69 92 VAL A O 1
ATOM 694 N N . MET A 1 93 ? -17.908 13.410 30.907 1.00 84.62 93 MET A N 1
ATOM 695 C CA . MET A 1 93 ? -17.331 13.951 29.675 1.00 84.62 93 MET A CA 1
ATOM 696 C C . MET A 1 93 ? -16.129 14.843 29.995 1.00 84.62 93 MET A C 1
ATOM 698 O O . MET A 1 93 ? -16.074 15.504 31.029 1.00 84.62 93 MET A O 1
ATOM 702 N N . LYS A 1 94 ? -15.141 14.849 29.098 1.00 85.38 94 LYS A N 1
ATOM 703 C CA . LYS A 1 94 ? -13.964 15.718 29.201 1.00 85.38 94 LYS A CA 1
ATOM 704 C C . LYS A 1 94 ? -14.126 16.909 28.272 1.00 85.38 94 LYS A C 1
ATOM 706 O O . LYS A 1 94 ? -14.527 16.723 27.120 1.00 85.38 94 LYS A O 1
ATOM 711 N N . GLU A 1 95 ? -13.776 18.092 28.764 1.00 82.00 95 GLU A N 1
ATOM 712 C CA . GLU A 1 95 ? -13.702 19.299 27.945 1.00 82.00 95 GLU A CA 1
ATOM 713 C C . GLU A 1 95 ? -12.737 19.116 26.760 1.00 82.00 95 GLU A C 1
ATOM 715 O O . GLU A 1 95 ? -11.806 18.303 26.782 1.00 82.00 95 GLU A O 1
ATOM 720 N N . GLY A 1 96 ? -13.001 19.864 25.698 1.00 70.19 96 GLY A N 1
ATOM 721 C CA . GLY A 1 96 ? -12.328 19.821 24.406 1.00 70.19 96 GLY A CA 1
ATOM 722 C C . GLY A 1 96 ? -13.346 19.646 23.286 1.00 70.19 96 GLY A C 1
ATOM 723 O O . GLY A 1 96 ? -14.306 18.901 23.419 1.00 70.19 96 GLY A O 1
ATOM 724 N N . SER A 1 97 ? -13.200 20.374 22.185 1.00 59.25 97 SER A N 1
ATOM 725 C CA . SER A 1 97 ? -14.143 20.274 21.075 1.00 59.25 97 SER A CA 1
ATOM 726 C C . SER A 1 97 ? -14.038 18.913 20.388 1.00 59.25 97 SER A C 1
ATOM 728 O O . SER A 1 97 ? -13.028 18.216 20.480 1.00 59.25 97 SER A O 1
ATOM 730 N N . LYS A 1 98 ? -15.101 18.533 19.673 1.00 48.50 98 LYS A N 1
ATOM 731 C CA . LYS A 1 98 ? -15.060 17.451 18.692 1.00 48.50 98 LYS A CA 1
ATOM 732 C C . LYS A 1 98 ? -13.880 17.725 17.757 1.00 48.50 98 LYS A C 1
ATOM 734 O O . LYS A 1 98 ? -14.015 18.520 16.828 1.00 48.50 98 LYS A O 1
ATOM 739 N N . GLU A 1 99 ? -12.746 17.057 17.979 1.00 47.75 99 GLU A N 1
ATOM 740 C CA . GLU A 1 99 ? -11.835 16.754 16.886 1.00 47.75 99 GLU A CA 1
ATOM 741 C C . GLU A 1 99 ? -12.748 16.134 15.846 1.00 47.75 99 GLU A C 1
ATOM 743 O O . GLU A 1 99 ? -13.383 15.110 16.114 1.00 47.75 99 GLU A O 1
ATOM 748 N N . ILE A 1 100 ? -12.951 16.826 14.724 1.00 34.94 100 ILE A N 1
ATOM 749 C CA . ILE A 1 100 ? -13.573 16.206 13.567 1.00 34.94 100 ILE A CA 1
ATOM 750 C C . ILE A 1 100 ? -12.724 14.952 13.400 1.00 34.94 100 ILE A C 1
ATOM 752 O O . ILE A 1 100 ? -11.531 15.111 13.123 1.00 34.94 100 ILE A O 1
ATOM 756 N N . PRO A 1 101 ? -13.247 13.731 13.647 1.00 35.69 101 PRO A N 1
ATOM 757 C CA . PRO A 1 101 ? -12.525 12.587 13.159 1.00 35.69 101 PRO A CA 1
ATOM 758 C C . PRO A 1 101 ? -12.488 12.886 11.677 1.00 35.69 101 PRO A C 1
ATOM 760 O O . PRO A 1 101 ? -13.549 12.982 11.050 1.00 35.69 101 PRO A O 1
ATOM 763 N N . GLU A 1 102 ? -11.301 13.199 11.159 1.00 33.19 102 GLU A N 1
ATOM 764 C CA . GLU A 1 102 ? -11.086 13.251 9.733 1.00 33.19 102 GLU A CA 1
ATOM 765 C C . GLU A 1 102 ? -11.833 12.030 9.222 1.00 33.19 102 GLU A C 1
ATOM 767 O O . GLU A 1 102 ? -11.572 10.904 9.668 1.00 33.19 102 GLU A O 1
ATOM 772 N N . VAL A 1 103 ? -12.878 12.256 8.422 1.00 32.66 103 VAL A N 1
ATOM 773 C CA . VAL A 1 103 ? -13.572 11.165 7.759 1.00 32.66 103 VAL A CA 1
ATOM 774 C C . VAL A 1 103 ? -12.589 10.715 6.696 1.00 32.66 103 VAL A C 1
ATOM 776 O O . VAL A 1 103 ? -12.731 10.974 5.506 1.00 32.66 103 VAL A O 1
ATOM 779 N N . VAL A 1 104 ? -11.542 10.037 7.149 1.00 30.86 104 VAL A N 1
ATOM 780 C CA . VAL A 1 104 ? -10.849 9.071 6.351 1.00 30.86 104 VAL A CA 1
ATOM 781 C C . VAL A 1 104 ? -11.924 8.019 6.166 1.00 30.86 104 VAL A C 1
ATOM 783 O O . VAL A 1 104 ? -12.195 7.207 7.055 1.00 30.86 104 VAL A O 1
ATOM 786 N N . ILE A 1 105 ? -12.578 8.052 5.006 1.00 27.91 105 ILE A N 1
ATOM 787 C CA . ILE A 1 105 ? -13.111 6.836 4.406 1.00 27.91 105 ILE A CA 1
ATOM 788 C C . ILE A 1 105 ? -11.885 5.942 4.261 1.00 27.91 105 ILE A C 1
ATOM 790 O O . ILE A 1 105 ? -11.141 5.977 3.282 1.00 27.91 105 ILE A O 1
ATOM 794 N N . SER A 1 106 ? -11.582 5.247 5.348 1.00 30.14 106 SER A N 1
ATOM 795 C CA . SER A 1 106 ? -10.373 4.485 5.483 1.00 30.14 106 SER A CA 1
ATOM 796 C C . SER A 1 106 ? -10.658 3.120 4.899 1.00 30.14 106 SER A C 1
ATOM 798 O O . SER A 1 106 ? -10.897 2.139 5.590 1.00 30.14 106 SER A O 1
ATOM 800 N N . THR A 1 107 ? -10.519 3.050 3.583 1.00 27.64 107 THR A N 1
ATOM 801 C CA . THR A 1 107 ? -9.738 1.956 3.008 1.00 27.64 107 THR A CA 1
ATOM 802 C C . THR A 1 107 ? -8.233 2.167 3.250 1.00 27.64 107 THR A C 1
ATOM 804 O O . THR A 1 107 ? -7.404 1.523 2.609 1.00 27.64 107 THR A O 1
ATOM 807 N N . GLN A 1 108 ? -7.834 3.051 4.173 1.00 31.12 108 GLN A N 1
ATOM 808 C CA . GLN A 1 108 ? -6.463 3.183 4.633 1.00 31.12 108 GLN A CA 1
ATOM 809 C C . GLN A 1 108 ? -6.207 2.138 5.715 1.00 31.12 108 GLN A C 1
ATOM 811 O O . GLN A 1 108 ? -6.181 2.403 6.917 1.00 31.12 108 GLN A O 1
ATOM 816 N N . LYS A 1 109 ? -5.921 0.917 5.255 1.00 35.50 109 LYS A N 1
ATOM 817 C CA . LYS A 1 109 ? -4.928 0.073 5.923 1.00 35.50 109 LYS A CA 1
ATOM 818 C C . LYS A 1 109 ? -3.821 1.004 6.415 1.00 35.50 109 LYS A C 1
ATOM 820 O O . LYS A 1 109 ? -3.153 1.603 5.579 1.00 35.50 109 LYS A O 1
ATOM 825 N N . LYS A 1 110 ? -3.715 1.192 7.737 1.00 39.22 110 LYS A N 1
ATOM 826 C CA . LYS A 1 110 ? -2.703 2.027 8.393 1.00 39.22 110 LYS A CA 1
ATOM 827 C C . LYS A 1 110 ? -1.370 1.671 7.740 1.00 39.22 110 LYS A C 1
ATOM 829 O O . LYS A 1 110 ? -0.912 0.536 7.867 1.00 39.22 110 LYS A O 1
ATOM 834 N N . LEU A 1 111 ? -0.843 2.567 6.907 1.00 41.28 111 LEU A N 1
ATOM 835 C CA . LEU A 1 111 ? 0.379 2.301 6.161 1.00 41.28 111 LEU A CA 1
ATOM 836 C C . LEU A 1 111 ? 1.500 2.413 7.189 1.00 41.28 111 LEU A C 1
ATOM 838 O O . LEU A 1 111 ? 1.950 3.506 7.507 1.00 41.28 111 LEU A O 1
ATOM 842 N N . GLU A 1 112 ? 1.840 1.281 7.802 1.00 51.62 112 GLU A N 1
ATOM 843 C CA . GLU A 1 112 ? 3.008 1.132 8.666 1.00 51.62 112 GLU A CA 1
ATOM 844 C C . GLU A 1 112 ? 4.244 1.410 7.815 1.00 51.62 112 GLU A C 1
ATOM 846 O O . GLU A 1 112 ? 4.715 0.523 7.106 1.00 51.62 112 GLU A O 1
ATOM 851 N N . VAL A 1 113 ? 4.729 2.647 7.821 1.00 46.12 113 VAL A N 1
ATOM 852 C CA . VAL A 1 113 ? 5.972 2.971 7.131 1.00 46.12 113 VAL A CA 1
ATOM 853 C C . VAL A 1 113 ? 7.114 2.419 7.957 1.00 46.12 113 VAL A C 1
ATOM 855 O O . VAL A 1 113 ? 7.306 2.803 9.114 1.00 46.12 113 VAL A O 1
ATOM 858 N N . ASN A 1 114 ? 7.866 1.512 7.337 1.00 51.19 114 ASN A N 1
ATOM 859 C CA . ASN A 1 114 ? 8.892 0.697 7.975 1.00 51.19 114 ASN A CA 1
ATOM 860 C C . ASN A 1 114 ? 8.357 -0.200 9.110 1.00 51.19 114 ASN A C 1
ATOM 862 O O . ASN A 1 114 ? 7.314 0.029 9.718 1.00 51.19 114 ASN A O 1
ATOM 866 N N . LYS A 1 115 ? 9.130 -1.226 9.479 1.00 48.62 115 LYS A N 1
ATOM 867 C CA . LYS A 1 115 ? 8.873 -2.090 10.654 1.00 48.62 115 LYS A CA 1
ATOM 868 C C . LYS A 1 115 ? 8.882 -1.348 12.009 1.00 48.62 115 LYS A C 1
ATOM 870 O O . LYS A 1 115 ? 8.863 -1.992 13.051 1.00 48.62 115 LYS A O 1
ATOM 875 N N . LEU A 1 116 ? 8.935 -0.017 12.006 1.00 46.62 116 LEU A N 1
ATOM 876 C CA . LEU A 1 116 ? 9.134 0.826 13.182 1.00 46.62 116 LEU A CA 1
ATOM 877 C C . LEU A 1 116 ? 7.877 1.578 13.630 1.00 46.62 116 LEU A C 1
ATOM 879 O O . LEU A 1 116 ? 7.953 2.326 14.595 1.00 46.62 116 LEU A O 1
ATOM 883 N N . ASN A 1 117 ? 6.714 1.360 12.999 1.00 49.81 117 ASN A N 1
ATOM 884 C CA . ASN A 1 117 ? 5.435 1.945 13.434 1.00 49.81 117 ASN A CA 1
ATOM 885 C C . ASN A 1 117 ? 5.458 3.477 13.609 1.00 49.81 117 ASN A C 1
ATOM 887 O O . ASN A 1 117 ? 4.636 4.025 14.348 1.00 49.81 117 ASN A O 1
ATOM 891 N N . ILE A 1 118 ? 6.372 4.184 12.942 1.00 45.69 118 ILE A N 1
ATOM 892 C CA . ILE A 1 118 ? 6.450 5.639 13.058 1.00 45.69 118 ILE A CA 1
ATOM 893 C C . ILE A 1 118 ? 5.310 6.208 12.218 1.00 45.69 118 ILE A C 1
ATOM 895 O O . ILE A 1 118 ? 5.188 5.913 11.027 1.00 45.69 118 ILE A O 1
ATOM 899 N N . LYS A 1 119 ? 4.424 6.983 12.853 1.00 44.56 119 LYS A N 1
ATOM 900 C CA . LYS A 1 119 ? 3.385 7.721 12.133 1.00 44.56 119 LYS A CA 1
ATOM 901 C C . LYS A 1 119 ? 4.075 8.620 11.106 1.00 44.56 119 LYS A C 1
ATOM 903 O O . LYS A 1 119 ? 5.053 9.280 11.435 1.00 44.56 119 LYS A O 1
ATOM 908 N N . ASN A 1 120 ? 3.517 8.717 9.899 1.00 47.19 120 ASN A N 1
ATOM 909 C CA . ASN A 1 120 ? 4.013 9.615 8.844 1.00 47.19 120 ASN A CA 1
ATOM 910 C C . ASN A 1 120 ? 4.184 11.083 9.289 1.00 47.19 120 ASN A C 1
ATOM 912 O O . ASN A 1 120 ? 4.864 11.834 8.602 1.00 47.19 120 ASN A O 1
ATOM 916 N N . LEU A 1 121 ? 3.565 11.482 10.407 1.00 43.88 121 LEU A N 1
ATOM 917 C CA . LEU A 1 121 ? 3.633 12.826 10.976 1.00 43.88 121 LEU A CA 1
ATOM 918 C C . LEU A 1 121 ? 4.840 13.052 11.911 1.00 43.88 121 LEU A C 1
ATOM 920 O O . LEU A 1 121 ? 5.265 14.189 12.065 1.00 43.88 121 LEU A O 1
ATOM 924 N N . ASP A 1 122 ? 5.406 11.988 12.494 1.00 47.22 122 ASP A N 1
ATOM 925 C CA . ASP A 1 122 ? 6.462 12.077 13.520 1.00 47.22 122 ASP A CA 1
ATOM 926 C C . ASP A 1 122 ? 7.867 11.786 12.958 1.00 47.22 122 ASP A C 1
ATOM 928 O O . ASP A 1 122 ? 8.873 11.931 13.652 1.00 47.22 122 ASP A O 1
ATOM 932 N N . ALA A 1 123 ? 7.959 11.355 11.696 1.00 53.69 123 ALA A N 1
ATOM 933 C CA . ALA A 1 123 ? 9.234 11.123 11.033 1.00 53.69 123 ALA A CA 1
ATOM 934 C C . ALA A 1 123 ? 9.753 12.447 10.434 1.00 53.69 123 ALA A C 1
ATOM 936 O O . ALA A 1 123 ? 9.061 13.037 9.603 1.00 53.69 123 ALA A O 1
ATOM 937 N N . PRO A 1 124 ? 10.986 12.901 10.738 1.00 59.72 124 PRO A N 1
ATOM 938 C CA . PRO A 1 124 ? 11.574 14.121 10.159 1.00 59.72 124 PRO A CA 1
ATOM 939 C C . PRO A 1 124 ? 11.923 13.981 8.660 1.00 59.72 124 PRO A C 1
ATOM 941 O O . PRO A 1 124 ? 12.699 14.758 8.108 1.00 59.72 124 PRO A O 1
ATOM 944 N N . MET A 1 125 ? 11.372 12.971 7.985 1.00 66.88 125 MET A N 1
ATOM 945 C CA . MET A 1 125 ? 11.666 12.592 6.611 1.00 66.88 125 MET A CA 1
ATOM 946 C C . MET A 1 125 ? 10.384 12.509 5.788 1.00 66.88 125 MET A C 1
ATOM 948 O O . MET A 1 125 ? 9.328 12.092 6.256 1.00 66.88 125 MET A O 1
ATOM 952 N N . THR A 1 126 ? 10.476 12.891 4.517 1.00 74.44 126 THR A N 1
ATOM 953 C CA . THR A 1 126 ? 9.324 12.859 3.616 1.00 74.44 126 THR A CA 1
ATOM 954 C C . THR A 1 126 ? 9.095 11.442 3.113 1.00 74.44 126 THR A C 1
ATOM 956 O O . THR A 1 126 ? 9.912 10.927 2.344 1.00 74.44 126 THR A O 1
ATOM 959 N N . VAL A 1 127 ? 7.949 10.859 3.460 1.00 78.62 127 VAL A N 1
ATOM 960 C CA . VAL A 1 127 ? 7.550 9.526 2.999 1.00 78.62 127 VAL A CA 1
ATOM 961 C C . VAL A 1 127 ? 6.411 9.620 1.994 1.00 78.62 127 VAL A C 1
ATOM 963 O O . VAL A 1 127 ? 5.442 10.343 2.203 1.00 78.62 127 VAL A O 1
ATOM 966 N N . ASN A 1 128 ? 6.524 8.889 0.887 1.00 85.00 128 ASN A N 1
ATOM 967 C CA . ASN A 1 128 ? 5.458 8.754 -0.105 1.00 85.00 128 ASN A CA 1
ATOM 968 C C . ASN A 1 128 ? 5.090 7.283 -0.200 1.00 85.00 128 ASN A C 1
ATOM 970 O O . ASN A 1 128 ? 5.970 6.449 -0.396 1.00 85.00 128 ASN A O 1
ATOM 974 N N . VAL A 1 129 ? 3.805 6.963 -0.061 1.00 87.44 129 VAL A N 1
ATOM 975 C CA . VAL A 1 129 ? 3.339 5.577 -0.071 1.00 87.44 129 VAL A CA 1
ATOM 976 C C . VAL A 1 129 ? 2.365 5.364 -1.217 1.00 87.44 129 VAL A C 1
ATOM 978 O O . VAL A 1 129 ? 1.290 5.961 -1.257 1.00 87.44 129 VAL A O 1
ATOM 981 N N . LEU A 1 130 ? 2.729 4.471 -2.131 1.00 86.62 130 LEU A N 1
ATOM 982 C CA . LEU A 1 130 ? 1.871 4.013 -3.216 1.00 86.62 130 LEU A CA 1
ATOM 983 C C . LEU A 1 130 ? 1.251 2.682 -2.801 1.00 86.62 130 LEU A C 1
ATOM 985 O O . LEU A 1 130 ? 1.887 1.632 -2.882 1.00 86.62 130 LEU A O 1
ATOM 989 N N . ASN A 1 131 ? 0.023 2.739 -2.287 1.00 88.25 131 ASN A N 1
ATOM 990 C CA . ASN A 1 131 ? -0.716 1.557 -1.846 1.00 88.25 131 ASN A CA 1
ATOM 991 C C . ASN A 1 131 ? -1.343 0.787 -3.021 1.00 88.25 131 ASN A C 1
ATOM 993 O O . ASN A 1 131 ? -1.406 1.286 -4.146 1.00 88.25 131 ASN A O 1
ATOM 997 N N . ARG A 1 132 ? -1.862 -0.417 -2.751 1.00 85.69 132 ARG A N 1
ATOM 998 C CA . ARG A 1 132 ? -2.453 -1.289 -3.775 1.00 85.69 132 ARG A CA 1
ATOM 999 C C . ARG A 1 132 ? -3.545 -0.607 -4.596 1.00 85.69 132 ARG A C 1
ATOM 1001 O O . ARG A 1 132 ? -3.577 -0.798 -5.806 1.00 85.69 132 ARG A O 1
ATOM 1008 N N . ALA A 1 133 ? -4.390 0.211 -3.970 1.00 85.75 133 ALA A N 1
ATOM 1009 C CA . ALA A 1 133 ? -5.454 0.927 -4.670 1.00 85.75 133 ALA A CA 1
ATOM 1010 C C . ALA A 1 133 ? -4.893 1.924 -5.697 1.00 85.75 133 ALA A C 1
ATOM 1012 O O . ALA A 1 133 ? -5.383 1.988 -6.822 1.00 85.75 133 ALA A O 1
ATOM 1013 N N . VAL A 1 134 ? -3.832 2.660 -5.345 1.00 87.19 134 VAL A N 1
ATOM 1014 C CA . VAL A 1 134 ? -3.133 3.566 -6.271 1.00 87.19 134 VAL A CA 1
ATOM 1015 C C . VAL A 1 134 ? -2.444 2.775 -7.382 1.00 87.19 134 VAL A C 1
ATOM 1017 O O . VAL A 1 134 ? -2.623 3.103 -8.554 1.00 87.19 134 VAL A O 1
ATOM 1020 N N . LEU A 1 135 ? -1.714 1.711 -7.031 1.00 86.75 135 LEU A N 1
ATOM 1021 C CA . LEU A 1 135 ? -1.011 0.869 -8.005 1.00 86.75 135 LEU A CA 1
ATOM 1022 C C . LEU A 1 135 ? -1.980 0.259 -9.031 1.00 86.75 135 LEU A C 1
ATOM 1024 O O . LEU A 1 135 ? -1.701 0.267 -10.225 1.00 86.75 135 LEU A O 1
ATOM 1028 N N . GLN A 1 136 ? -3.146 -0.214 -8.585 1.00 85.69 136 GLN A N 1
ATOM 1029 C CA . GLN A 1 136 ? -4.178 -0.765 -9.466 1.00 85.69 136 GLN A CA 1
ATOM 1030 C C . GLN A 1 136 ? -4.861 0.311 -10.311 1.00 85.69 136 GLN A C 1
ATOM 1032 O O . GLN A 1 136 ? -4.998 0.129 -11.518 1.00 85.69 136 GLN A O 1
ATOM 1037 N N . LYS A 1 137 ? -5.262 1.436 -9.702 1.00 86.50 137 LYS A N 1
ATOM 1038 C CA . LYS A 1 137 ? -5.983 2.519 -10.392 1.00 86.50 137 LYS A CA 1
ATOM 1039 C C . LYS A 1 137 ? -5.191 3.089 -11.567 1.00 86.50 137 LYS A C 1
ATOM 1041 O O . LYS A 1 137 ? -5.780 3.415 -12.591 1.00 86.50 137 LYS A O 1
ATOM 1046 N N . TRP A 1 138 ? -3.874 3.197 -11.413 1.00 85.44 138 TRP A N 1
ATOM 1047 C CA . TRP A 1 138 ? -2.978 3.742 -12.434 1.00 85.44 138 TRP A CA 1
ATOM 1048 C C . TRP A 1 138 ? -2.243 2.666 -13.239 1.00 85.44 138 TRP A C 1
AT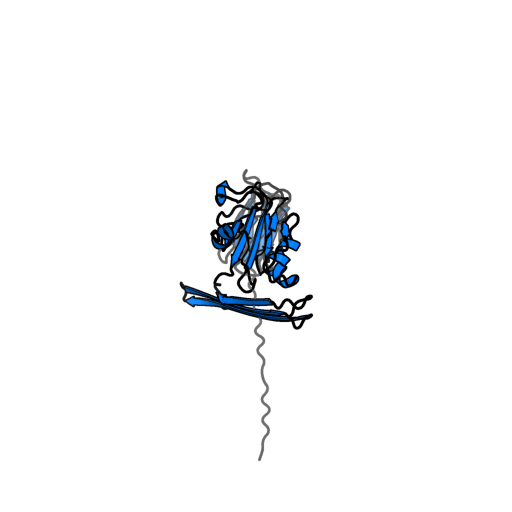OM 1050 O O . TRP A 1 138 ? -1.384 3.001 -14.046 1.00 85.44 138 TRP A O 1
ATOM 1060 N N . ASN A 1 139 ? -2.580 1.387 -13.033 1.00 85.25 139 ASN A N 1
ATOM 1061 C CA . ASN A 1 139 ? -1.933 0.239 -13.671 1.00 85.25 139 ASN A CA 1
ATOM 1062 C C . ASN A 1 139 ? -0.392 0.271 -13.577 1.00 85.25 139 ASN A C 1
ATOM 1064 O O . ASN A 1 139 ? 0.300 -0.029 -14.544 1.00 85.25 139 ASN A O 1
ATOM 1068 N N . ILE A 1 140 ? 0.127 0.641 -12.406 1.00 86.75 140 ILE A N 1
ATOM 1069 C CA . ILE A 1 140 ? 1.562 0.702 -12.118 1.00 86.75 140 ILE A CA 1
ATOM 1070 C C . ILE A 1 140 ? 2.042 -0.711 -11.798 1.00 86.75 140 ILE A C 1
ATOM 1072 O O . ILE A 1 140 ? 1.664 -1.274 -10.765 1.00 86.75 140 ILE A O 1
ATOM 1076 N N . ASN A 1 141 ? 2.883 -1.275 -12.664 1.00 81.25 141 ASN A N 1
ATOM 1077 C CA . ASN A 1 141 ? 3.273 -2.690 -12.580 1.00 81.25 141 ASN A CA 1
ATOM 1078 C C . ASN A 1 141 ? 4.761 -2.911 -12.284 1.00 81.25 141 ASN A C 1
ATOM 1080 O O . ASN A 1 141 ? 5.177 -4.049 -12.054 1.00 81.25 141 ASN A O 1
ATOM 1084 N N . ASN A 1 142 ? 5.558 -1.844 -12.260 1.00 82.38 142 ASN A N 1
ATOM 1085 C CA . ASN A 1 142 ? 6.982 -1.883 -11.947 1.00 82.38 142 ASN A CA 1
ATOM 1086 C C . ASN A 1 142 ? 7.411 -0.640 -11.147 1.00 82.38 142 ASN A C 1
ATOM 1088 O O . ASN A 1 142 ? 6.683 0.351 -11.034 1.00 82.38 142 ASN A O 1
ATOM 1092 N N . ILE A 1 143 ? 8.616 -0.697 -10.576 1.00 84.50 143 ILE A N 1
ATOM 1093 C CA . ILE A 1 143 ? 9.150 0.381 -9.734 1.00 84.50 143 ILE A CA 1
ATOM 1094 C C . ILE A 1 143 ? 9.530 1.636 -10.533 1.00 84.50 143 ILE A C 1
ATOM 1096 O O . ILE A 1 143 ? 9.445 2.741 -9.997 1.00 84.50 143 ILE A O 1
ATOM 1100 N N . GLU A 1 144 ? 9.854 1.503 -11.822 1.00 84.50 144 GLU A N 1
ATOM 1101 C CA . GLU A 1 144 ? 10.089 2.652 -12.701 1.00 84.50 144 GLU A CA 1
ATOM 1102 C C . GLU A 1 144 ? 8.833 3.523 -12.835 1.00 84.50 144 GLU A C 1
ATOM 1104 O O . GLU A 1 144 ? 8.889 4.730 -12.605 1.00 84.50 144 GLU A O 1
ATOM 1109 N N . GLU A 1 145 ? 7.685 2.928 -13.150 1.00 85.94 145 GLU A N 1
ATOM 1110 C CA . GLU A 1 145 ? 6.386 3.605 -13.214 1.00 85.94 145 GLU A CA 1
ATOM 1111 C C . GLU A 1 145 ? 5.977 4.171 -11.856 1.00 85.94 145 GLU A C 1
ATOM 1113 O O . GLU A 1 145 ? 5.508 5.305 -11.774 1.00 85.94 145 GLU A O 1
ATOM 1118 N N . ALA A 1 146 ? 6.214 3.417 -10.781 1.00 88.56 146 ALA A N 1
ATOM 1119 C CA . ALA A 1 146 ? 5.927 3.862 -9.424 1.00 88.56 146 ALA A CA 1
ATOM 1120 C C . ALA A 1 146 ? 6.713 5.130 -9.066 1.00 88.56 146 ALA A C 1
ATOM 1122 O O . ALA A 1 146 ? 6.142 6.088 -8.548 1.00 88.56 146 ALA A O 1
ATOM 1123 N N . SER A 1 147 ? 8.006 5.171 -9.397 1.00 88.38 147 SER A N 1
ATOM 1124 C CA . SER A 1 147 ? 8.853 6.335 -9.136 1.00 88.38 147 SER A CA 1
ATOM 1125 C C . SER A 1 147 ? 8.362 7.609 -9.824 1.00 88.38 147 SER A C 1
ATOM 1127 O O . SER A 1 147 ? 8.411 8.674 -9.217 1.00 88.38 147 SER A O 1
ATOM 1129 N N . LYS A 1 148 ? 7.795 7.504 -11.036 1.00 87.94 148 LYS A N 1
ATOM 1130 C CA . LYS A 1 148 ? 7.250 8.652 -11.788 1.00 87.94 148 LYS A CA 1
ATOM 1131 C C . LYS A 1 148 ? 6.067 9.318 -11.077 1.00 87.94 148 LYS A C 1
ATOM 1133 O O . LYS A 1 148 ? 5.779 10.480 -11.345 1.00 87.94 148 LYS A O 1
ATOM 1138 N N . MET A 1 149 ? 5.405 8.612 -10.159 1.00 88.69 149 MET A N 1
ATOM 1139 C CA . MET A 1 149 ? 4.315 9.155 -9.341 1.00 88.69 149 MET A CA 1
ATOM 1140 C C . MET A 1 149 ? 4.806 9.901 -8.095 1.00 88.69 149 MET A C 1
ATOM 1142 O O . MET A 1 149 ? 3.997 10.493 -7.381 1.00 88.69 149 MET A O 1
ATOM 1146 N N . VAL A 1 150 ? 6.109 9.866 -7.797 1.00 88.56 150 VAL A N 1
ATOM 1147 C CA . VAL A 1 150 ? 6.680 10.432 -6.573 1.00 88.56 150 VAL A CA 1
ATOM 1148 C C . VAL A 1 150 ? 7.601 11.599 -6.900 1.00 88.56 150 VAL A C 1
ATOM 1150 O O . VAL A 1 150 ? 8.684 11.442 -7.456 1.00 88.56 150 VAL A O 1
ATOM 1153 N N . ALA A 1 151 ? 7.208 12.796 -6.463 1.00 87.25 151 ALA A N 1
ATOM 1154 C CA . ALA A 1 151 ? 8.005 13.998 -6.670 1.00 87.25 151 ALA A CA 1
ATOM 1155 C C . ALA A 1 151 ? 9.409 13.875 -6.047 1.00 87.25 151 ALA A C 1
ATOM 1157 O O . ALA A 1 151 ? 9.562 13.563 -4.855 1.00 87.25 151 ALA A O 1
ATOM 1158 N N . GLY A 1 152 ? 10.427 14.181 -6.854 1.00 85.88 152 GLY A N 1
ATOM 1159 C CA . GLY A 1 152 ? 11.835 14.121 -6.466 1.00 85.88 152 GLY A CA 1
ATOM 1160 C C . GLY A 1 152 ? 12.465 12.731 -6.563 1.00 85.88 152 GLY A C 1
ATOM 1161 O O . GLY A 1 152 ? 13.598 12.585 -6.111 1.00 85.88 152 GLY A O 1
ATOM 1162 N N . VAL A 1 153 ? 11.766 11.740 -7.126 1.00 88.38 153 VAL A N 1
ATOM 1163 C CA . VAL A 1 153 ? 12.325 10.437 -7.507 1.00 88.38 153 VAL A CA 1
ATOM 1164 C C . VAL A 1 153 ? 12.294 10.346 -9.028 1.00 88.38 153 VAL A C 1
ATOM 1166 O O . VAL A 1 153 ? 11.229 10.410 -9.632 1.00 88.38 153 VAL A O 1
ATOM 1169 N N . ASN A 1 154 ? 13.461 10.220 -9.654 1.00 87.75 154 ASN A N 1
ATOM 1170 C CA . ASN A 1 154 ? 13.582 10.199 -11.107 1.00 87.75 154 ASN A CA 1
ATOM 1171 C C . ASN A 1 154 ? 14.277 8.911 -11.559 1.00 87.75 154 ASN A C 1
ATOM 1173 O O . ASN A 1 154 ? 15.418 8.689 -11.155 1.00 87.75 154 ASN A O 1
ATOM 1177 N N . PRO A 1 155 ? 13.647 8.077 -12.401 1.00 84.50 155 PRO A N 1
ATOM 1178 C CA . PRO A 1 155 ? 14.324 6.932 -12.990 1.00 84.50 155 PRO A CA 1
ATOM 1179 C C . PRO A 1 155 ? 15.416 7.399 -13.957 1.00 84.50 155 PRO A C 1
ATOM 1181 O O . PRO A 1 155 ? 15.172 8.224 -14.842 1.00 84.50 155 PRO A O 1
ATOM 1184 N N . VAL A 1 156 ? 16.616 6.847 -13.807 1.00 79.56 156 VAL A N 1
ATOM 1185 C CA . VAL A 1 156 ? 17.736 7.039 -14.728 1.00 79.56 156 VAL A CA 1
ATOM 1186 C C . VAL A 1 156 ? 17.775 5.819 -15.637 1.00 79.56 156 VAL A C 1
ATOM 1188 O O . VAL A 1 156 ? 17.989 4.693 -15.191 1.00 79.56 156 VAL A O 1
ATOM 1191 N N . LYS A 1 157 ? 17.503 6.028 -16.927 1.00 61.06 157 LYS A N 1
ATOM 1192 C CA . LYS A 1 157 ? 17.479 4.932 -17.899 1.00 61.06 157 LYS A CA 1
ATOM 1193 C C . LYS A 1 157 ? 18.899 4.430 -18.141 1.00 61.06 157 LYS A C 1
ATOM 1195 O O . LYS A 1 157 ? 19.705 5.154 -18.721 1.00 61.06 157 LYS A O 1
ATOM 1200 N N . GLN A 1 158 ? 19.168 3.179 -17.783 1.00 56.00 158 GLN A N 1
ATOM 1201 C CA . GLN A 1 158 ? 20.377 2.467 -18.187 1.00 56.00 158 GLN A CA 1
ATOM 1202 C C . GLN A 1 158 ? 20.005 1.097 -18.772 1.00 56.00 158 GLN A C 1
ATOM 1204 O O . GLN A 1 158 ? 18.933 0.557 -18.513 1.00 56.00 158 GLN A O 1
ATOM 1209 N N . PHE A 1 159 ? 20.854 0.585 -19.661 1.00 56.78 159 PHE A N 1
ATOM 1210 C CA . PHE A 1 159 ? 20.602 -0.622 -20.450 1.00 56.78 159 PHE A CA 1
ATOM 1211 C C . PHE A 1 159 ? 20.492 -1.902 -19.591 1.00 56.78 159 PHE A C 1
ATOM 1213 O O . PHE A 1 159 ? 21.049 -1.984 -18.501 1.00 56.78 159 PHE A O 1
ATOM 1220 N N . ALA A 1 160 ? 19.845 -2.932 -20.155 1.00 56.53 160 ALA A N 1
ATOM 1221 C CA . ALA A 1 160 ? 19.888 -4.334 -19.708 1.00 56.53 160 ALA A CA 1
ATOM 1222 C C . ALA A 1 160 ? 19.125 -4.711 -18.417 1.00 56.53 160 ALA A C 1
ATOM 1224 O O . ALA A 1 160 ? 19.526 -5.632 -17.712 1.00 56.53 160 ALA A O 1
ATOM 1225 N N . GLY A 1 161 ? 17.991 -4.062 -18.128 1.00 59.84 161 GLY A N 1
ATOM 1226 C CA . GLY A 1 161 ? 17.091 -4.482 -17.039 1.00 59.84 161 GLY A CA 1
ATOM 1227 C C . GLY A 1 161 ? 17.514 -4.017 -15.643 1.00 59.84 161 GLY A C 1
ATOM 1228 O O . GLY A 1 161 ? 16.872 -4.372 -14.655 1.00 59.84 161 GLY A O 1
ATOM 1229 N N . PHE A 1 162 ? 18.563 -3.197 -15.556 1.00 68.12 162 PHE A N 1
ATOM 1230 C CA . PHE A 1 162 ? 18.921 -2.489 -14.337 1.00 68.12 162 PHE A CA 1
ATOM 1231 C C . PHE A 1 162 ? 18.098 -1.200 -14.196 1.00 68.12 162 PHE A C 1
ATOM 1233 O O . PHE A 1 162 ? 17.924 -0.453 -15.159 1.00 68.12 162 PHE A O 1
ATOM 1240 N N . GLN A 1 163 ? 17.587 -0.936 -12.995 1.00 74.00 163 GLN A N 1
ATOM 1241 C CA . GLN A 1 163 ? 16.734 0.211 -12.692 1.00 74.00 163 GLN A CA 1
ATOM 1242 C C . GLN A 1 163 ? 17.428 1.121 -11.683 1.00 74.00 163 GLN A C 1
ATOM 1244 O O . GLN A 1 163 ? 17.486 0.809 -10.492 1.00 74.00 163 GLN A O 1
ATOM 1249 N N . PHE A 1 164 ? 17.939 2.246 -12.172 1.00 78.69 164 PHE A N 1
ATOM 1250 C CA . PHE A 1 164 ? 18.606 3.266 -11.369 1.00 78.69 164 PHE A CA 1
ATOM 1251 C C . PHE A 1 164 ? 17.653 4.426 -11.093 1.00 78.69 164 PHE A C 1
ATOM 1253 O O . PHE A 1 164 ? 16.803 4.758 -11.924 1.00 78.69 164 PHE A O 1
ATOM 1260 N N . PHE A 1 165 ? 17.804 5.067 -9.938 1.00 82.81 165 PHE A N 1
ATOM 1261 C CA . PHE A 1 165 ? 16.960 6.185 -9.529 1.00 82.81 165 PHE A CA 1
ATOM 1262 C C . PHE A 1 165 ? 17.796 7.286 -8.897 1.00 82.81 165 PHE A C 1
ATOM 1264 O O . PHE A 1 165 ? 18.659 7.021 -8.069 1.00 82.81 165 PHE A O 1
ATOM 1271 N N . ASN A 1 166 ? 17.454 8.528 -9.226 1.00 87.00 166 ASN A N 1
ATOM 1272 C CA . ASN A 1 166 ? 17.909 9.699 -8.498 1.00 87.00 166 ASN A CA 1
ATOM 1273 C C . ASN A 1 166 ? 16.825 10.130 -7.512 1.00 87.00 166 ASN A C 1
ATOM 1275 O O . ASN A 1 166 ? 15.705 10.446 -7.925 1.00 87.00 166 ASN A O 1
ATOM 1279 N N . ILE A 1 167 ? 17.156 10.207 -6.225 1.00 86.50 167 ILE A N 1
ATOM 1280 C CA . ILE A 1 167 ? 16.265 10.710 -5.175 1.00 86.50 167 ILE A CA 1
ATOM 1281 C C . ILE A 1 167 ? 16.827 12.035 -4.662 1.00 86.50 167 ILE A C 1
ATOM 1283 O O . ILE A 1 167 ? 17.911 12.082 -4.088 1.00 86.50 167 ILE A O 1
ATOM 1287 N N . ARG A 1 168 ? 16.100 13.137 -4.893 1.00 84.44 168 ARG A N 1
ATOM 1288 C CA . ARG A 1 168 ? 16.523 14.513 -4.547 1.00 84.44 168 ARG A CA 1
ATOM 1289 C C . ARG A 1 168 ? 17.928 14.881 -5.062 1.00 84.44 168 ARG A C 1
ATOM 1291 O O . ARG A 1 168 ? 18.645 15.630 -4.412 1.00 84.44 168 ARG A O 1
ATOM 1298 N N . GLY A 1 169 ? 18.300 14.369 -6.236 1.00 83.62 169 GLY A N 1
ATOM 1299 C CA . GLY A 1 169 ? 19.591 14.649 -6.876 1.00 83.62 169 GLY A CA 1
ATOM 1300 C C . GLY A 1 169 ? 20.736 13.720 -6.466 1.00 83.62 169 GLY A C 1
ATOM 1301 O O . GLY A 1 169 ? 21.815 13.840 -7.031 1.00 83.62 169 GLY A O 1
ATOM 1302 N N . PHE A 1 170 ? 20.503 12.780 -5.547 1.00 82.69 170 PHE A N 1
ATOM 1303 C CA . PHE A 1 170 ? 21.459 11.730 -5.201 1.00 82.69 170 PHE A CA 1
ATOM 1304 C C . PHE A 1 170 ? 21.138 10.449 -5.970 1.00 82.69 170 PHE A C 1
ATOM 1306 O O . PHE A 1 170 ? 19.980 10.034 -6.007 1.00 82.69 170 PHE A O 1
ATOM 1313 N N . ASP A 1 171 ? 22.162 9.817 -6.528 1.00 79.62 171 ASP A N 1
ATOM 1314 C CA . ASP A 1 171 ? 22.110 8.535 -7.245 1.00 79.62 171 ASP A CA 1
ATOM 1315 C C . ASP A 1 171 ? 22.277 7.316 -6.320 1.00 79.62 171 ASP A C 1
ATOM 1317 O O . ASP A 1 171 ? 22.120 6.174 -6.746 1.00 79.62 171 ASP A O 1
ATOM 1321 N N . ASN A 1 172 ? 22.551 7.552 -5.034 1.00 79.56 172 ASN A N 1
ATOM 1322 C CA . ASN A 1 172 ? 22.731 6.512 -4.030 1.00 79.56 172 ASN A CA 1
ATOM 1323 C C . ASN A 1 172 ? 21.475 6.332 -3.159 1.00 79.56 172 ASN A C 1
ATOM 1325 O O . ASN A 1 172 ? 21.047 7.264 -2.469 1.00 79.56 172 ASN 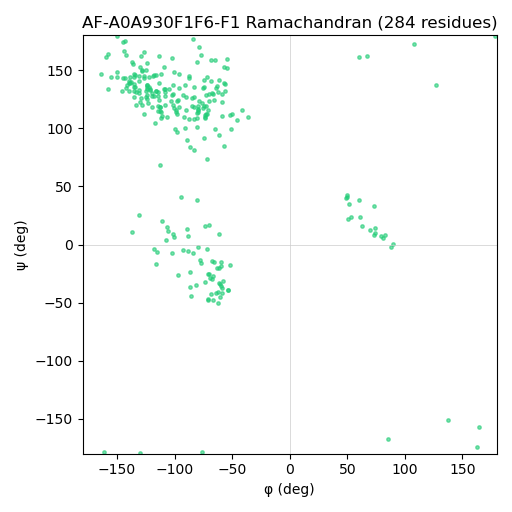A O 1
ATOM 1329 N N . PHE A 1 173 ? 20.894 5.134 -3.169 1.00 82.62 173 PHE A N 1
ATOM 1330 C CA . PHE A 1 173 ? 19.695 4.775 -2.412 1.00 82.62 173 PHE A CA 1
ATOM 1331 C C . PHE A 1 173 ? 19.786 3.334 -1.894 1.00 82.62 173 PHE A C 1
ATOM 1333 O O . PHE A 1 173 ? 20.741 2.616 -2.169 1.00 82.62 173 PHE A O 1
ATOM 1340 N N . VAL A 1 174 ? 18.799 2.913 -1.102 1.00 82.94 174 VAL A N 1
ATOM 1341 C CA . VAL A 1 174 ? 18.685 1.528 -0.625 1.00 82.94 174 VAL A CA 1
ATOM 1342 C C . VAL A 1 174 ? 17.326 0.958 -1.005 1.00 82.94 174 VAL A C 1
ATOM 1344 O O . VAL A 1 174 ? 16.301 1.618 -0.837 1.00 82.94 174 VAL A O 1
ATOM 1347 N N . VAL A 1 175 ? 17.306 -0.291 -1.474 1.00 84.88 175 VAL A N 1
ATOM 1348 C CA . VAL A 1 175 ? 16.073 -1.051 -1.704 1.00 84.88 175 VAL A CA 1
ATOM 1349 C C . VAL A 1 175 ? 15.851 -2.028 -0.555 1.00 84.88 175 VAL A C 1
ATOM 1351 O O . VAL A 1 175 ? 16.745 -2.798 -0.196 1.00 84.88 175 VAL A O 1
ATOM 1354 N N . LEU A 1 176 ? 14.647 -2.008 0.012 1.00 84.12 176 LEU A N 1
ATOM 1355 C CA . LEU A 1 176 ? 14.206 -2.939 1.044 1.00 84.12 176 LEU A CA 1
ATOM 1356 C C . LEU A 1 176 ? 13.036 -3.788 0.534 1.00 84.12 176 LEU A C 1
ATOM 1358 O O . LEU A 1 176 ? 12.171 -3.293 -0.186 1.00 84.12 176 LEU A O 1
ATOM 1362 N N . TYR A 1 177 ? 12.968 -5.039 0.979 1.00 85.62 177 TYR A N 1
ATOM 1363 C CA . TYR A 1 177 ? 11.781 -5.886 0.915 1.00 85.62 177 TYR A CA 1
ATOM 1364 C C . TYR A 1 177 ? 11.295 -6.172 2.331 1.00 85.62 177 TYR A C 1
ATOM 1366 O O . TYR A 1 177 ? 12.019 -6.747 3.146 1.00 85.62 177 TYR A O 1
ATOM 1374 N N . ASP A 1 178 ? 10.069 -5.759 2.647 1.00 83.44 178 ASP A N 1
ATOM 1375 C CA . ASP A 1 178 ? 9.489 -5.862 3.992 1.00 83.44 178 ASP A CA 1
ATOM 1376 C C . ASP A 1 178 ? 10.428 -5.320 5.091 1.00 83.44 178 ASP A C 1
ATOM 1378 O O . ASP A 1 178 ? 10.575 -5.908 6.172 1.00 83.44 178 ASP A O 1
ATOM 1382 N N . GLY A 1 179 ? 11.105 -4.205 4.799 1.00 80.44 179 GLY A N 1
ATOM 1383 C CA . GLY A 1 179 ? 12.072 -3.566 5.692 1.00 80.44 179 GLY A CA 1
ATOM 1384 C C . GLY A 1 179 ? 13.418 -4.288 5.835 1.00 80.44 179 GLY A C 1
ATOM 1385 O O . GLY A 1 179 ? 14.193 -3.916 6.708 1.00 80.44 179 GLY A O 1
ATOM 1386 N N . ILE A 1 180 ? 13.694 -5.322 5.036 1.00 82.38 180 ILE A N 1
ATOM 1387 C CA . ILE A 1 180 ? 14.991 -6.015 4.988 1.00 82.38 180 ILE A CA 1
ATOM 1388 C C . ILE A 1 180 ? 15.723 -5.584 3.722 1.00 82.38 180 ILE A C 1
ATOM 1390 O O . ILE A 1 180 ? 15.131 -5.564 2.647 1.00 82.38 180 ILE A O 1
ATOM 1394 N N . ARG A 1 181 ? 17.004 -5.247 3.845 1.00 80.62 181 ARG A N 1
ATOM 1395 C CA . ARG A 1 181 ? 17.828 -4.795 2.725 1.00 80.62 181 ARG A CA 1
ATOM 1396 C C . ARG A 1 181 ? 18.012 -5.882 1.670 1.00 80.62 181 ARG A C 1
ATOM 1398 O O . ARG A 1 181 ? 18.295 -7.030 2.001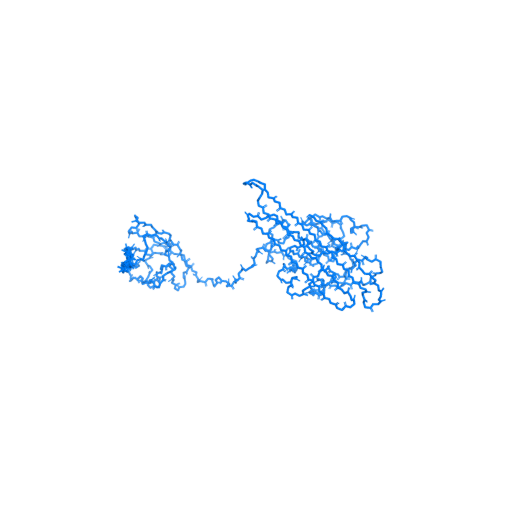 1.00 80.62 181 ARG A O 1
ATOM 1405 N N . ASP A 1 182 ? 17.855 -5.504 0.405 1.00 80.81 182 ASP A N 1
ATOM 1406 C CA . ASP A 1 182 ? 18.181 -6.364 -0.732 1.00 80.81 182 ASP A CA 1
ATOM 1407 C C . ASP A 1 182 ? 19.628 -6.120 -1.167 1.00 80.81 182 ASP A C 1
ATOM 1409 O O . ASP A 1 182 ? 19.925 -5.159 -1.872 1.00 80.81 182 ASP A O 1
ATOM 1413 N N . GLU A 1 183 ? 20.549 -6.993 -0.764 1.00 75.06 183 GLU A N 1
ATOM 1414 C CA . GLU A 1 183 ? 21.974 -6.821 -1.078 1.00 75.06 183 GLU A CA 1
ATOM 1415 C C . GLU A 1 183 ? 22.301 -6.966 -2.574 1.00 75.06 183 GLU A C 1
ATOM 1417 O O . GLU A 1 183 ? 23.353 -6.507 -3.022 1.00 75.06 183 GLU A O 1
ATOM 1422 N N . ARG A 1 184 ? 21.385 -7.510 -3.395 1.00 67.81 184 ARG A N 1
ATOM 1423 C CA . ARG A 1 184 ? 21.542 -7.501 -4.865 1.00 67.81 184 ARG A CA 1
ATOM 1424 C C . ARG A 1 184 ? 21.600 -6.071 -5.408 1.00 67.81 184 ARG A C 1
ATOM 1426 O O . ARG A 1 184 ? 22.312 -5.805 -6.379 1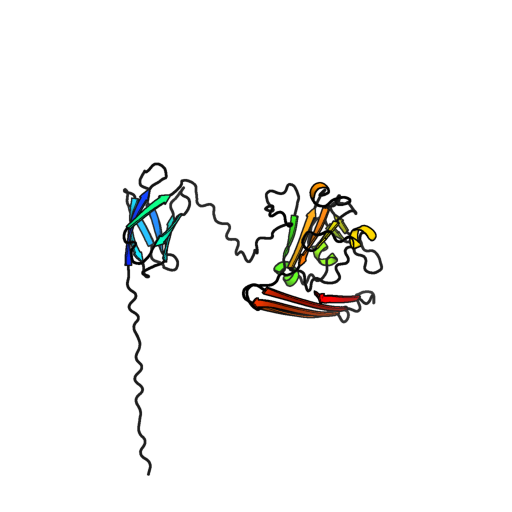.00 67.81 184 ARG A O 1
ATOM 1433 N N . HIS A 1 185 ? 20.878 -5.156 -4.758 1.00 61.59 185 HIS A N 1
ATOM 1434 C CA . HIS A 1 185 ? 20.931 -3.730 -5.054 1.00 61.59 185 HIS A CA 1
ATOM 1435 C C . HIS A 1 185 ? 22.282 -3.126 -4.656 1.00 61.59 185 HIS A C 1
ATOM 1437 O O . HIS A 1 185 ? 22.861 -2.390 -5.444 1.00 61.59 185 HIS A O 1
ATOM 1443 N N . THR A 1 186 ? 22.839 -3.482 -3.494 1.00 58.06 186 THR A N 1
ATOM 1444 C CA . THR A 1 186 ? 24.146 -2.973 -3.036 1.00 58.06 186 THR A CA 1
ATOM 1445 C C . THR A 1 186 ? 25.277 -3.278 -4.034 1.00 58.06 186 THR A C 1
ATOM 1447 O O . THR A 1 186 ? 26.203 -2.485 -4.170 1.00 58.06 186 THR A O 1
ATOM 1450 N N . ILE A 1 187 ? 25.186 -4.392 -4.771 1.00 56.69 187 ILE A N 1
ATOM 1451 C CA . ILE A 1 187 ? 26.200 -4.823 -5.750 1.00 56.69 187 ILE A CA 1
ATOM 1452 C C . ILE A 1 187 ? 26.060 -4.101 -7.101 1.00 56.69 187 ILE A C 1
ATOM 1454 O O . ILE A 1 187 ? 27.056 -3.845 -7.770 1.00 56.69 187 ILE A O 1
ATOM 1458 N N . THR A 1 188 ? 24.832 -3.794 -7.525 1.00 58.28 188 THR A N 1
ATOM 1459 C CA . THR A 1 188 ? 24.540 -3.335 -8.900 1.00 58.28 188 THR A CA 1
ATOM 1460 C C . THR A 1 188 ? 23.948 -1.929 -8.975 1.00 58.28 188 THR A C 1
ATOM 1462 O O . THR A 1 188 ? 23.703 -1.437 -10.071 1.00 58.28 188 THR A O 1
ATOM 1465 N N . GLN A 1 189 ? 23.676 -1.305 -7.823 1.00 58.78 189 GLN A N 1
ATOM 1466 C CA . GLN A 1 189 ? 22.933 -0.048 -7.659 1.00 58.78 189 GLN A CA 1
ATOM 1467 C C . GLN A 1 189 ? 21.575 -0.015 -8.390 1.00 58.78 189 GLN A C 1
ATOM 1469 O O . GLN A 1 189 ? 20.995 1.040 -8.629 1.00 58.78 189 GLN A O 1
ATOM 1474 N N . SER A 1 190 ? 21.013 -1.187 -8.684 1.00 62.53 190 SER A N 1
ATOM 1475 C CA . SER A 1 190 ? 19.759 -1.352 -9.416 1.00 62.53 190 SER A CA 1
ATOM 1476 C C . SER A 1 190 ? 18.649 -1.894 -8.528 1.00 62.53 190 SER A C 1
ATOM 1478 O O . SER A 1 190 ? 18.924 -2.698 -7.638 1.00 62.53 190 SER A O 1
ATOM 1480 N N . ALA A 1 191 ? 17.397 -1.503 -8.762 1.00 59.75 191 ALA A N 1
ATOM 1481 C CA . ALA A 1 191 ? 16.241 -2.143 -8.142 1.00 59.75 191 ALA A CA 1
ATOM 1482 C C . ALA A 1 191 ? 15.776 -3.342 -8.997 1.00 59.75 191 ALA A C 1
ATOM 1484 O O . ALA A 1 191 ? 15.180 -3.138 -10.050 1.00 59.75 191 ALA A O 1
ATOM 1485 N N . PRO A 1 192 ? 15.984 -4.604 -8.580 1.00 59.88 192 PRO A N 1
ATOM 1486 C CA . PRO A 1 192 ? 15.656 -5.778 -9.398 1.00 59.88 192 PRO A CA 1
ATOM 1487 C C . PRO A 1 192 ? 14.158 -6.146 -9.341 1.00 59.88 192 PRO A C 1
ATOM 1489 O O . PRO A 1 192 ? 13.797 -7.321 -9.244 1.00 59.88 192 PRO A O 1
ATOM 1492 N N . VAL A 1 193 ? 13.258 -5.159 -9.324 1.00 64.62 193 VAL A N 1
ATOM 1493 C CA . VAL A 1 193 ? 11.823 -5.391 -9.098 1.00 64.62 193 VAL A CA 1
ATOM 1494 C C . VAL A 1 193 ? 11.120 -5.647 -10.424 1.00 64.62 193 VAL A C 1
ATOM 1496 O O . VAL A 1 193 ? 10.617 -4.734 -11.074 1.00 64.62 193 VAL A O 1
ATOM 1499 N N . ALA A 1 194 ? 11.068 -6.918 -10.816 1.00 60.56 194 ALA A N 1
ATOM 1500 C CA . ALA A 1 194 ? 10.534 -7.323 -12.114 1.00 60.56 194 ALA A CA 1
ATOM 1501 C C . ALA A 1 194 ? 9.009 -7.126 -12.260 1.00 60.56 194 ALA A C 1
ATOM 1503 O O . ALA A 1 194 ? 8.518 -6.941 -13.371 1.00 60.56 194 ALA A O 1
ATOM 1504 N N . SER A 1 195 ? 8.236 -7.202 -11.169 1.00 74.25 195 SER A N 1
ATOM 1505 C CA . SER A 1 195 ? 6.771 -7.074 -11.219 1.00 74.25 195 SER A CA 1
ATOM 1506 C C . SER A 1 195 ? 6.159 -6.807 -9.846 1.00 74.25 195 SER A C 1
ATOM 1508 O O . SER A 1 195 ? 6.620 -7.343 -8.838 1.00 74.25 195 SER A O 1
ATOM 1510 N N . PHE A 1 196 ? 5.068 -6.041 -9.821 1.00 85.81 196 PHE A N 1
ATOM 1511 C CA . PHE A 1 196 ? 4.274 -5.751 -8.623 1.00 85.81 196 PHE A CA 1
ATOM 1512 C C . PHE A 1 196 ? 3.146 -6.758 -8.331 1.00 85.81 196 PHE A C 1
ATOM 1514 O O . PHE A 1 196 ? 2.302 -6.497 -7.471 1.00 85.81 196 PHE A O 1
ATOM 1521 N N . ALA A 1 197 ? 3.134 -7.928 -8.980 1.00 85.81 197 ALA A N 1
ATOM 1522 C CA . ALA A 1 197 ? 2.105 -8.956 -8.778 1.00 85.81 197 ALA A CA 1
ATOM 1523 C C . ALA A 1 197 ? 1.920 -9.364 -7.301 1.00 85.81 197 ALA A C 1
ATOM 1525 O O . ALA A 1 197 ? 0.792 -9.514 -6.837 1.00 85.81 197 ALA A O 1
ATOM 1526 N N . ASN A 1 198 ? 3.010 -9.470 -6.535 1.00 88.06 198 ASN A N 1
ATOM 1527 C CA . ASN A 1 198 ? 3.002 -9.802 -5.105 1.00 88.06 198 ASN A CA 1
ATOM 1528 C C . ASN A 1 198 ? 3.185 -8.583 -4.179 1.00 88.06 198 ASN A C 1
ATOM 1530 O O . ASN A 1 198 ? 3.353 -8.735 -2.966 1.00 88.06 198 ASN A O 1
ATOM 1534 N N . VAL A 1 199 ? 3.148 -7.368 -4.730 1.00 89.25 199 VAL A N 1
ATOM 1535 C CA . VAL A 1 199 ? 3.388 -6.126 -3.988 1.00 89.25 199 VAL A CA 1
ATOM 1536 C C . VAL A 1 199 ? 2.067 -5.559 -3.475 1.00 89.25 199 VAL A C 1
ATOM 1538 O O . VAL A 1 199 ? 1.088 -5.402 -4.205 1.00 89.25 199 VAL A O 1
ATOM 1541 N N . GLU A 1 200 ? 2.037 -5.257 -2.181 1.00 87.81 200 GLU A N 1
ATOM 1542 C CA . GLU A 1 200 ? 0.935 -4.563 -1.519 1.00 87.81 200 GLU A CA 1
ATOM 1543 C C . GLU A 1 200 ? 1.100 -3.049 -1.637 1.00 87.81 200 GLU A C 1
ATOM 1545 O O . GLU A 1 200 ? 0.137 -2.325 -1.880 1.00 87.81 200 GLU A O 1
ATOM 1550 N N . ARG A 1 201 ? 2.319 -2.559 -1.414 1.00 88.06 201 ARG A N 1
ATOM 1551 C CA . ARG A 1 201 ? 2.637 -1.138 -1.511 1.00 88.06 201 ARG A CA 1
ATOM 1552 C C . ARG A 1 201 ? 4.126 -0.915 -1.695 1.00 88.06 201 ARG A C 1
ATOM 1554 O O . ARG A 1 201 ? 4.935 -1.769 -1.335 1.00 88.06 201 ARG A O 1
ATOM 1561 N N . VAL A 1 202 ? 4.461 0.274 -2.171 1.00 89.12 202 VAL A N 1
ATOM 1562 C CA . VAL A 1 202 ? 5.834 0.774 -2.237 1.00 89.12 202 VAL A CA 1
ATOM 1563 C C . VAL A 1 202 ? 5.930 2.066 -1.443 1.00 89.12 202 VAL A C 1
ATOM 1565 O O . VAL A 1 202 ? 5.073 2.943 -1.565 1.00 89.12 202 VAL A O 1
ATOM 1568 N N . GLU A 1 203 ? 6.966 2.175 -0.626 1.00 86.56 203 GLU A N 1
ATOM 1569 C CA . GLU A 1 203 ? 7.250 3.327 0.219 1.00 86.56 203 GLU A CA 1
ATOM 1570 C C . GLU A 1 203 ? 8.552 3.976 -0.254 1.00 86.56 203 GLU A C 1
ATOM 1572 O O . GLU A 1 203 ? 9.576 3.311 -0.382 1.00 86.56 203 GLU A O 1
ATOM 1577 N N . PHE A 1 204 ? 8.514 5.280 -0.502 1.00 86.25 204 PHE A N 1
ATOM 1578 C CA . PHE A 1 204 ? 9.675 6.085 -0.863 1.00 86.25 204 PHE A CA 1
ATOM 1579 C C . PHE A 1 204 ? 9.979 7.036 0.284 1.00 86.25 204 PHE A C 1
ATOM 1581 O O . PHE A 1 204 ? 9.235 7.995 0.518 1.00 86.25 204 PHE A O 1
ATOM 1588 N N . LEU A 1 205 ? 11.070 6.772 0.988 1.00 84.88 205 LEU A N 1
ATOM 1589 C CA . LEU A 1 205 ? 11.584 7.607 2.058 1.00 84.88 205 LEU A CA 1
ATOM 1590 C C . LEU A 1 205 ? 12.694 8.462 1.468 1.00 84.88 205 LEU A C 1
ATOM 1592 O O . LEU A 1 205 ? 13.691 7.939 0.979 1.00 84.88 205 LEU A O 1
ATOM 1596 N N . LYS A 1 206 ? 12.494 9.778 1.454 1.00 82.38 206 LYS A N 1
ATOM 1597 C CA . LYS A 1 206 ? 13.401 10.709 0.777 1.00 82.38 206 LYS A CA 1
ATOM 1598 C C . LYS A 1 206 ? 14.297 11.401 1.795 1.00 82.38 206 LYS A C 1
ATOM 1600 O O . LYS A 1 206 ? 13.790 12.051 2.713 1.00 82.38 206 LYS A O 1
ATOM 1605 N N . GLY A 1 207 ? 15.601 11.368 1.541 1.00 77.19 207 GLY A N 1
ATOM 1606 C CA . GLY A 1 207 ? 16.634 11.985 2.367 1.00 77.19 207 GLY A CA 1
ATOM 1607 C C . GLY A 1 207 ? 17.486 10.979 3.152 1.00 77.19 207 GLY A C 1
ATOM 1608 O O . GLY A 1 207 ? 17.181 9.782 3.162 1.00 77.19 207 GLY A O 1
ATOM 1609 N N . PRO A 1 208 ? 18.547 11.469 3.816 1.00 71.38 208 PRO A N 1
ATOM 1610 C CA . PRO A 1 208 ? 19.534 10.622 4.472 1.00 71.38 208 PRO A CA 1
ATOM 1611 C C . PRO A 1 208 ? 18.893 9.724 5.530 1.00 71.38 208 PRO A C 1
ATOM 1613 O O . PRO A 1 208 ? 18.239 10.208 6.449 1.00 71.38 208 PRO A O 1
ATOM 1616 N N . SER A 1 209 ? 19.073 8.412 5.385 1.00 66.06 209 SER A N 1
ATOM 1617 C CA . SER A 1 209 ? 18.482 7.403 6.282 1.00 66.06 209 SER A CA 1
ATOM 1618 C C . SER A 1 209 ? 19.513 6.372 6.768 1.00 66.06 209 SER A C 1
ATOM 1620 O O . SER A 1 209 ? 19.166 5.234 7.091 1.00 66.06 209 SER A O 1
ATOM 1622 N N . GLY A 1 210 ? 20.793 6.765 6.793 1.00 60.00 210 GLY A N 1
ATOM 1623 C CA . GLY A 1 210 ? 21.924 5.882 7.097 1.00 60.00 210 GLY A CA 1
ATOM 1624 C C . GLY A 1 210 ? 21.875 5.255 8.493 1.00 60.00 210 GLY A C 1
ATOM 1625 O O . GLY A 1 210 ? 22.220 4.085 8.643 1.00 60.00 210 GLY A O 1
ATOM 1626 N N . ASP A 1 211 ? 21.354 5.983 9.483 1.00 61.84 211 ASP A N 1
ATOM 1627 C CA . ASP A 1 211 ? 21.264 5.512 10.873 1.00 61.84 211 ASP A CA 1
ATOM 1628 C C . ASP A 1 211 ? 20.279 4.348 11.048 1.00 61.84 211 ASP A C 1
ATOM 1630 O O . ASP A 1 211 ? 20.452 3.501 11.920 1.00 61.84 211 ASP A O 1
ATOM 1634 N N . MET A 1 212 ? 19.241 4.284 10.209 1.00 62.69 212 MET A N 1
ATOM 1635 C CA . MET A 1 212 ? 18.173 3.289 10.337 1.00 62.69 212 MET A CA 1
ATOM 1636 C C . MET A 1 212 ? 18.377 2.067 9.432 1.00 62.69 212 MET A C 1
ATOM 1638 O O . MET A 1 212 ? 17.866 0.992 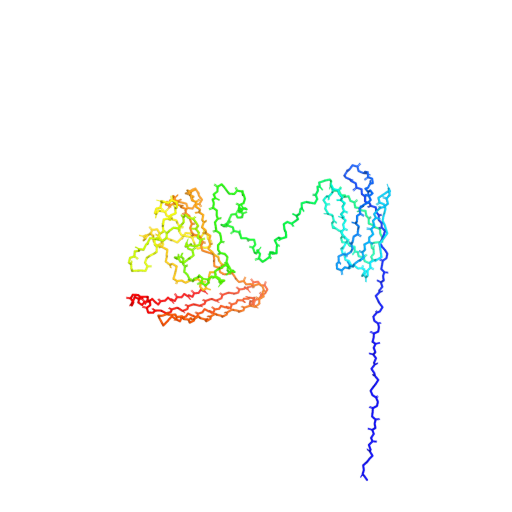9.741 1.00 62.69 212 MET A O 1
ATOM 1642 N N . PHE A 1 213 ? 19.093 2.218 8.311 1.00 63.66 213 PHE A N 1
ATOM 1643 C CA . PHE A 1 213 ? 19.186 1.182 7.268 1.00 63.66 213 PHE A CA 1
ATOM 1644 C C . PHE A 1 213 ? 20.603 0.973 6.697 1.00 63.66 213 PHE A C 1
ATOM 1646 O O . PHE A 1 213 ? 20.787 0.236 5.721 1.00 63.66 213 PHE A O 1
ATOM 1653 N N . GLY A 1 214 ? 21.617 1.559 7.341 1.00 61.94 214 GLY A N 1
ATOM 1654 C CA . GLY A 1 214 ? 23.035 1.323 7.075 1.00 61.94 214 GLY A CA 1
ATOM 1655 C C . GLY A 1 214 ? 23.627 2.172 5.945 1.00 61.94 214 GLY A C 1
ATOM 1656 O O . GLY A 1 214 ? 23.038 3.141 5.470 1.00 61.94 214 GLY A O 1
ATOM 1657 N N . HIS A 1 215 ? 24.831 1.793 5.506 1.00 62.00 215 HIS A N 1
ATOM 1658 C CA . HIS A 1 215 ? 25.619 2.507 4.491 1.00 62.00 215 HIS A CA 1
ATOM 1659 C C . HIS A 1 215 ? 24.828 2.732 3.181 1.00 62.00 215 HIS A C 1
ATOM 1661 O O . HIS A 1 215 ? 23.969 1.921 2.836 1.00 62.00 215 HIS A O 1
ATOM 1667 N N . SER A 1 216 ? 25.130 3.795 2.426 1.00 64.62 216 SER A N 1
ATOM 1668 C CA . SER A 1 216 ? 24.553 4.080 1.091 1.00 64.62 216 SER A CA 1
ATOM 1669 C C . SER A 1 216 ? 23.092 4.583 1.013 1.00 64.62 216 SER A C 1
ATOM 1671 O O . SER A 1 216 ? 22.529 4.666 -0.067 1.00 64.62 216 SER A O 1
ATOM 1673 N N . ALA A 1 217 ? 22.462 5.019 2.108 1.00 70.31 217 ALA A N 1
ATOM 1674 C CA . ALA A 1 217 ? 21.100 5.592 2.076 1.00 70.31 217 ALA A CA 1
ATOM 1675 C C . ALA A 1 217 ? 21.064 7.139 1.982 1.00 70.31 217 ALA A C 1
ATOM 1677 O O . ALA A 1 217 ? 20.277 7.776 2.686 1.00 70.31 217 ALA A O 1
ATOM 1678 N N . LEU A 1 218 ? 21.935 7.764 1.173 1.00 75.62 218 LEU A N 1
ATOM 1679 C CA . LEU A 1 218 ? 22.060 9.235 1.099 1.00 75.62 218 LEU A CA 1
ATOM 1680 C C . LEU A 1 218 ? 20.857 9.906 0.416 1.00 75.62 218 LEU A C 1
ATOM 1682 O O . LEU A 1 218 ? 20.298 10.862 0.954 1.00 75.62 218 LEU A O 1
ATOM 1686 N N . GLY A 1 219 ? 20.435 9.392 -0.742 1.00 77.25 219 GLY A N 1
ATOM 1687 C CA . GLY A 1 219 ? 19.232 9.851 -1.438 1.00 77.25 219 GLY A CA 1
ATOM 1688 C C . GLY A 1 219 ? 17.949 9.388 -0.754 1.00 77.25 219 GLY A C 1
ATOM 1689 O O . GLY A 1 219 ? 16.947 10.109 -0.742 1.00 77.25 219 GLY A O 1
ATOM 1690 N N . GLY A 1 220 ? 17.997 8.212 -0.129 1.00 83.50 220 GLY A N 1
ATOM 1691 C CA . GLY A 1 220 ? 16.915 7.661 0.671 1.00 83.50 220 GLY A CA 1
ATOM 1692 C C . GLY A 1 220 ? 16.691 6.177 0.422 1.00 83.50 220 GLY A C 1
ATOM 1693 O O . GLY A 1 220 ? 17.623 5.434 0.110 1.00 83.50 220 GLY A O 1
ATOM 1694 N N . ILE A 1 221 ? 15.446 5.743 0.607 1.00 83.50 221 ILE A N 1
ATOM 1695 C CA . ILE A 1 221 ? 15.066 4.332 0.650 1.00 83.50 221 ILE A CA 1
ATOM 1696 C C . ILE A 1 221 ? 13.806 4.094 -0.171 1.00 83.50 221 ILE A C 1
ATOM 1698 O O . ILE A 1 221 ? 12.836 4.848 -0.085 1.00 83.50 221 ILE A O 1
ATOM 1702 N N . ILE A 1 222 ? 13.810 2.994 -0.914 1.00 86.69 222 ILE A N 1
ATOM 1703 C CA . ILE A 1 222 ? 12.639 2.423 -1.568 1.00 86.69 222 ILE A CA 1
ATOM 1704 C C . ILE A 1 222 ? 12.318 1.108 -0.858 1.00 86.69 222 ILE A C 1
ATOM 1706 O O . ILE A 1 222 ? 13.070 0.143 -0.960 1.00 86.69 222 ILE A O 1
ATOM 1710 N N . ASN A 1 223 ? 11.209 1.051 -0.129 1.00 85.50 223 ASN A N 1
ATOM 1711 C CA . ASN A 1 223 ? 10.780 -0.138 0.597 1.00 85.50 223 ASN A CA 1
ATOM 1712 C C . ASN A 1 223 ? 9.556 -0.768 -0.074 1.00 85.50 223 ASN A C 1
ATOM 1714 O O . ASN A 1 223 ? 8.501 -0.148 -0.213 1.00 85.50 223 ASN A O 1
ATOM 1718 N N . ILE A 1 224 ? 9.704 -2.016 -0.497 1.00 88.38 224 ILE A N 1
ATOM 1719 C CA . ILE A 1 224 ? 8.690 -2.794 -1.196 1.00 88.38 224 ILE A CA 1
ATOM 1720 C C . ILE A 1 224 ? 8.051 -3.722 -0.180 1.00 88.38 224 ILE A C 1
ATOM 1722 O O . ILE A 1 224 ? 8.701 -4.602 0.388 1.00 88.38 224 ILE A O 1
ATOM 1726 N N . ILE A 1 225 ? 6.759 -3.536 0.046 1.00 87.62 225 ILE A N 1
ATOM 1727 C CA . ILE A 1 225 ? 6.014 -4.343 1.000 1.00 87.62 225 ILE A CA 1
ATOM 1728 C C . ILE A 1 225 ? 5.181 -5.359 0.241 1.00 87.62 225 ILE A C 1
ATOM 1730 O O . ILE A 1 225 ? 4.344 -4.997 -0.595 1.00 87.62 225 ILE A O 1
ATOM 1734 N N . ARG A 1 226 ? 5.386 -6.634 0.559 1.00 89.75 226 ARG A N 1
ATOM 1735 C CA . ARG A 1 226 ? 4.659 -7.740 -0.063 1.00 89.75 226 ARG A CA 1
ATOM 1736 C C . ARG A 1 226 ? 3.279 -7.926 0.558 1.00 89.75 226 ARG A C 1
ATOM 1738 O O . ARG A 1 226 ? 3.006 -7.530 1.699 1.00 89.75 226 ARG A O 1
ATOM 1745 N N . LYS A 1 227 ? 2.391 -8.548 -0.212 1.00 89.94 227 LYS A N 1
ATOM 1746 C CA . LYS A 1 227 ? 1.084 -8.998 0.274 1.00 89.94 227 LYS A CA 1
ATOM 1747 C C . LYS A 1 227 ? 1.284 -10.029 1.383 1.00 89.94 227 LYS A C 1
ATOM 1749 O O . LYS A 1 227 ? 2.195 -10.851 1.341 1.00 89.94 227 LYS A O 1
ATOM 1754 N N . LYS A 1 228 ? 0.433 -9.964 2.406 1.00 89.94 228 LYS A N 1
ATOM 1755 C CA . LYS A 1 228 ? 0.497 -10.848 3.577 1.00 89.94 228 LYS A CA 1
ATOM 1756 C C . LYS A 1 228 ? -0.677 -11.834 3.565 1.00 89.94 228 LYS A C 1
ATOM 1758 O O . LYS A 1 228 ? -1.742 -11.484 3.053 1.00 89.94 228 LYS A O 1
ATOM 1763 N N . PRO A 1 229 ? -0.527 -13.022 4.176 1.00 90.94 229 PRO A N 1
ATOM 1764 C CA . PRO A 1 229 ? -1.642 -13.935 4.397 1.00 90.94 229 PRO A CA 1
ATOM 1765 C C . PRO A 1 229 ? -2.792 -13.283 5.174 1.00 90.94 229 PRO A C 1
ATOM 1767 O O . PRO A 1 229 ? -2.577 -12.576 6.165 1.00 90.94 229 PRO A O 1
ATOM 1770 N N . THR A 1 230 ? -4.024 -13.551 4.753 1.00 88.25 230 THR A N 1
ATOM 1771 C CA . THR A 1 230 ? -5.244 -12.972 5.330 1.00 88.25 230 THR A CA 1
ATOM 1772 C C . THR A 1 230 ? -5.965 -13.941 6.258 1.00 88.25 230 THR A C 1
ATOM 1774 O O . THR A 1 230 ? -5.735 -15.148 6.236 1.00 88.25 230 THR A O 1
ATOM 1777 N N . TYR A 1 231 ? -6.824 -13.400 7.125 1.00 90.00 231 TYR A N 1
ATOM 1778 C CA . TYR A 1 231 ? -7.665 -14.200 8.027 1.00 90.00 231 TYR A CA 1
ATOM 1779 C C . TYR A 1 231 ? -8.873 -14.824 7.320 1.00 90.00 231 TYR A C 1
ATOM 1781 O O . TYR A 1 231 ? -9.474 -15.755 7.842 1.00 90.00 231 TYR A O 1
ATOM 1789 N N . THR A 1 232 ? -9.205 -14.333 6.130 1.00 91.00 232 THR A N 1
ATOM 1790 C CA . THR A 1 232 ? -10.270 -14.837 5.267 1.00 91.00 232 THR A CA 1
ATOM 1791 C C . THR A 1 232 ? -9.676 -15.321 3.953 1.00 91.00 232 THR A C 1
ATOM 1793 O O . THR A 1 232 ? -8.693 -14.753 3.467 1.00 91.00 232 THR A O 1
ATOM 1796 N N . THR A 1 233 ? -10.264 -16.370 3.378 1.00 92.81 233 THR A N 1
ATOM 1797 C CA . THR A 1 233 ? -9.893 -16.834 2.040 1.00 92.81 233 THR A CA 1
ATOM 1798 C C . THR A 1 233 ? -10.268 -15.774 1.014 1.00 92.81 233 THR A C 1
ATOM 1800 O O . THR A 1 233 ? -11.420 -15.351 0.944 1.00 92.81 233 THR A O 1
ATOM 1803 N N . GLN A 1 234 ? -9.288 -15.344 0.228 1.00 92.25 234 GLN A N 1
ATOM 1804 C CA . GLN A 1 234 ? -9.447 -14.354 -0.827 1.00 92.25 234 GLN A CA 1
ATOM 1805 C C . GLN A 1 234 ? -8.568 -14.713 -2.024 1.00 92.25 234 GLN A C 1
ATOM 1807 O O . GLN A 1 234 ? -7.439 -15.189 -1.870 1.00 92.25 234 GLN A O 1
ATOM 1812 N N . GLY A 1 235 ? -9.084 -14.448 -3.218 1.00 91.69 235 GLY A N 1
ATOM 1813 C CA . GLY A 1 235 ? -8.366 -14.591 -4.475 1.00 91.69 235 GLY A CA 1
ATOM 1814 C C . GLY A 1 235 ? -8.462 -13.309 -5.290 1.00 91.69 235 GLY A C 1
ATOM 1815 O O . GLY A 1 235 ? -9.449 -12.582 -5.193 1.00 91.69 235 GLY A O 1
ATOM 1816 N N . GLU A 1 236 ? -7.440 -13.030 -6.087 1.00 88.81 236 GLU A N 1
ATOM 1817 C CA . GLU A 1 236 ? -7.459 -11.974 -7.092 1.00 88.81 236 GLU A CA 1
ATOM 1818 C C . GLU A 1 236 ? -6.856 -12.497 -8.397 1.00 88.81 236 GLU A C 1
ATOM 1820 O O . GLU A 1 236 ? -5.910 -13.285 -8.391 1.00 88.81 236 GLU A O 1
ATOM 1825 N N . ALA A 1 237 ? -7.407 -12.044 -9.516 1.00 91.19 237 ALA A N 1
ATOM 1826 C CA . ALA A 1 237 ? -6.857 -12.276 -10.838 1.00 91.19 237 ALA A CA 1
ATOM 1827 C C . ALA A 1 237 ? -6.982 -10.984 -11.645 1.00 91.19 237 ALA A C 1
ATOM 1829 O O . ALA A 1 237 ? -7.997 -10.289 -11.568 1.00 91.19 237 ALA A O 1
ATOM 1830 N N . LYS A 1 238 ? -5.946 -10.656 -12.409 1.00 87.69 238 LYS A N 1
ATOM 1831 C CA . LYS A 1 238 ? -5.893 -9.487 -13.281 1.00 87.69 238 LYS A CA 1
ATOM 1832 C C . LYS A 1 238 ? -5.323 -9.912 -14.622 1.00 87.69 238 LYS A C 1
ATOM 1834 O O . LYS A 1 238 ? -4.287 -10.566 -14.694 1.00 87.69 238 LYS A O 1
ATOM 1839 N N . PHE A 1 239 ? -6.009 -9.500 -15.676 1.00 90.69 239 PHE A N 1
ATOM 1840 C CA . PHE A 1 239 ? -5.575 -9.671 -17.050 1.00 90.69 239 PHE A CA 1
ATOM 1841 C C . PHE A 1 239 ? -5.480 -8.292 -17.693 1.00 90.69 239 PHE A C 1
ATOM 1843 O O . PHE A 1 239 ? -6.376 -7.462 -17.530 1.00 90.69 239 PHE A O 1
ATOM 1850 N N . THR A 1 240 ? -4.385 -8.013 -18.388 1.00 87.38 240 THR A N 1
ATOM 1851 C CA . THR A 1 240 ? -4.172 -6.740 -19.078 1.00 87.38 240 THR A CA 1
ATOM 1852 C C . THR A 1 240 ? -3.668 -7.009 -20.482 1.00 87.38 240 THR A C 1
ATOM 1854 O O . THR A 1 240 ? -2.718 -7.765 -20.671 1.00 87.38 240 THR A O 1
ATOM 1857 N N . ILE A 1 241 ? -4.302 -6.350 -21.448 1.00 91.19 241 ILE A N 1
ATOM 1858 C CA . ILE A 1 241 ? -3.883 -6.304 -22.846 1.00 91.19 241 ILE A CA 1
ATOM 1859 C C . ILE A 1 241 ? -3.597 -4.856 -23.224 1.00 91.19 241 ILE A C 1
ATOM 1861 O O . ILE A 1 241 ? -4.269 -3.945 -22.737 1.00 91.19 241 ILE A O 1
ATOM 1865 N N . GLY A 1 242 ? -2.603 -4.629 -24.073 1.00 88.06 242 GLY A N 1
ATOM 1866 C CA . GLY A 1 242 ? -2.233 -3.280 -24.486 1.00 88.06 242 GLY A CA 1
ATOM 1867 C C . GLY A 1 242 ? -1.402 -3.244 -25.760 1.00 88.06 242 GLY A C 1
ATOM 1868 O O . GLY A 1 242 ? -1.104 -4.271 -26.370 1.00 88.06 242 GLY A O 1
ATOM 1869 N N . SER A 1 243 ? -1.013 -2.031 -26.150 1.00 89.62 243 SER A N 1
ATOM 1870 C CA . SER A 1 243 ? -0.148 -1.772 -27.304 1.00 89.62 243 SER A CA 1
ATOM 1871 C C . SER A 1 243 ? 1.167 -2.558 -27.238 1.00 89.62 243 SER A C 1
ATOM 1873 O O . SER A 1 243 ? 1.591 -2.979 -26.164 1.00 89.62 243 SER A O 1
ATOM 1875 N N . TYR A 1 244 ? 1.834 -2.731 -28.383 1.00 90.12 244 TYR A N 1
ATOM 1876 C CA . TYR A 1 244 ? 3.084 -3.506 -28.505 1.00 90.12 244 TYR A CA 1
ATOM 1877 C C . TYR A 1 244 ? 2.935 -4.979 -28.101 1.00 90.12 244 TYR A C 1
ATOM 1879 O O . TYR A 1 244 ? 3.815 -5.533 -27.447 1.00 90.12 244 TYR A O 1
ATOM 1887 N N . ASN A 1 245 ? 1.798 -5.599 -28.447 1.00 89.38 245 ASN A N 1
ATOM 1888 C CA . ASN A 1 245 ? 1.478 -6.980 -28.070 1.00 89.38 245 ASN A CA 1
ATOM 1889 C C . ASN A 1 245 ? 1.691 -7.232 -26.568 1.00 89.38 245 ASN A C 1
ATOM 1891 O O . ASN A 1 245 ? 2.246 -8.257 -26.170 1.00 89.38 245 ASN A O 1
ATOM 1895 N N . THR A 1 246 ? 1.298 -6.264 -25.734 1.00 85.69 246 THR A N 1
ATOM 1896 C CA . THR A 1 246 ? 1.477 -6.376 -24.288 1.00 85.69 246 THR A CA 1
ATOM 1897 C C . THR A 1 246 ? 0.391 -7.271 -23.714 1.00 85.69 246 THR A C 1
ATOM 1899 O O . THR A 1 246 ? -0.793 -6.967 -23.857 1.00 85.69 246 THR A O 1
ATOM 1902 N N . TYR A 1 247 ? 0.802 -8.327 -23.017 1.00 90.06 247 TYR A N 1
ATOM 1903 C CA . TYR A 1 247 ? -0.067 -9.217 -22.253 1.00 90.06 247 TYR A CA 1
ATOM 1904 C C . TYR A 1 247 ? 0.499 -9.369 -20.844 1.00 90.06 247 TYR A C 1
ATOM 1906 O O . TYR A 1 247 ? 1.665 -9.728 -20.674 1.00 90.06 247 TYR A O 1
ATOM 1914 N N . ASN A 1 248 ? -0.322 -9.106 -19.832 1.00 87.12 248 ASN A N 1
ATOM 1915 C CA . ASN A 1 248 ? 0.038 -9.284 -18.430 1.00 87.12 248 ASN A CA 1
ATOM 1916 C C . ASN A 1 248 ? -1.050 -10.072 -17.701 1.00 87.12 248 ASN A C 1
ATOM 1918 O O . ASN A 1 248 ? -2.240 -9.774 -17.826 1.00 87.12 248 ASN A O 1
ATOM 1922 N N . VAL A 1 249 ? -0.626 -11.070 -16.935 1.00 89.94 249 VAL A N 1
ATOM 1923 C CA . VAL A 1 249 ? -1.476 -11.947 -16.137 1.00 89.94 249 VAL A CA 1
ATOM 1924 C C . VAL A 1 249 ? -0.939 -11.956 -14.717 1.00 89.94 249 VAL A C 1
ATOM 1926 O O . VAL A 1 249 ? 0.196 -12.360 -14.488 1.00 89.94 249 VAL A O 1
ATOM 1929 N N . GLU A 1 250 ? -1.760 -11.546 -13.760 1.00 89.88 250 GLU A N 1
ATOM 1930 C CA . GLU A 1 250 ? -1.454 -11.627 -12.334 1.00 89.88 250 GLU A CA 1
ATOM 1931 C C . GLU A 1 250 ? -2.536 -12.457 -11.649 1.00 89.88 250 GLU A C 1
ATOM 1933 O O . GLU A 1 250 ? -3.727 -12.271 -11.902 1.00 89.88 250 GLU A O 1
ATOM 1938 N N . MET A 1 251 ? -2.137 -13.365 -10.769 1.00 92.12 251 MET A N 1
ATOM 1939 C CA . MET A 1 251 ? -3.040 -14.179 -9.966 1.00 92.12 251 MET A CA 1
ATOM 1940 C C . MET A 1 251 ? -2.496 -14.276 -8.547 1.00 92.12 251 MET A C 1
ATOM 1942 O O . MET A 1 251 ? -1.288 -14.355 -8.342 1.00 92.12 251 MET A O 1
ATOM 1946 N N . GLY A 1 252 ? -3.379 -14.297 -7.559 1.00 92.62 252 GLY A N 1
ATOM 1947 C CA . GLY A 1 252 ? -2.980 -14.492 -6.175 1.00 92.62 252 GLY A CA 1
ATOM 1948 C C . GLY A 1 252 ? -4.104 -15.066 -5.335 1.00 92.62 252 GLY A C 1
ATOM 1949 O O . GLY A 1 252 ? -5.270 -14.728 -5.518 1.00 92.62 252 GLY A O 1
ATOM 1950 N N . VAL A 1 253 ? -3.755 -15.928 -4.390 1.00 94.81 253 VAL A N 1
ATOM 1951 C CA . VAL A 1 253 ? -4.693 -16.570 -3.470 1.00 94.81 253 VAL A CA 1
ATOM 1952 C C . VAL A 1 253 ? -4.087 -16.616 -2.076 1.00 94.81 253 VAL A C 1
ATOM 1954 O O . VAL A 1 253 ? -2.895 -16.852 -1.902 1.00 94.81 253 VAL A O 1
ATOM 1957 N N . GLY A 1 254 ? -4.890 -16.349 -1.055 1.00 94.50 254 GLY A N 1
ATOM 1958 C CA . GLY A 1 254 ? -4.448 -16.468 0.327 1.00 94.50 254 GLY A CA 1
ATOM 1959 C C . GLY A 1 254 ? -5.606 -16.648 1.288 1.00 94.50 254 GLY A C 1
ATOM 1960 O O . GLY A 1 254 ? -6.759 -16.400 0.944 1.00 94.50 254 GLY A O 1
ATOM 1961 N N . GLY A 1 255 ? -5.293 -17.090 2.498 1.00 94.62 255 GLY A N 1
ATOM 1962 C CA . GLY A 1 255 ? -6.284 -17.343 3.536 1.00 94.62 255 GLY A CA 1
ATOM 1963 C C . GLY A 1 255 ? -5.750 -18.224 4.661 1.00 94.62 255 GLY A C 1
ATOM 1964 O O . GLY A 1 255 ? -4.560 -18.553 4.689 1.00 94.62 255 GLY A O 1
ATOM 1965 N N . PRO A 1 256 ? -6.609 -18.619 5.609 1.00 95.38 256 PRO A N 1
ATOM 1966 C CA . PRO A 1 256 ? -6.251 -19.575 6.647 1.00 95.38 256 PRO A CA 1
ATOM 1967 C C . PRO A 1 256 ? -6.205 -21.007 6.094 1.00 95.38 256 PRO A C 1
ATOM 1969 O O . PRO A 1 256 ? -7.115 -21.442 5.396 1.00 95.38 256 PRO A O 1
ATOM 1972 N N . ILE A 1 257 ? -5.154 -21.753 6.445 1.00 93.12 257 ILE A N 1
ATOM 1973 C CA . ILE A 1 257 ? -5.141 -23.227 6.378 1.00 93.12 257 ILE A CA 1
ATOM 1974 C C . ILE A 1 257 ? -5.724 -23.788 7.683 1.00 93.12 257 ILE A C 1
ATOM 1976 O O . ILE A 1 257 ? -6.426 -24.794 7.689 1.00 93.12 257 ILE A O 1
ATOM 1980 N N . SER A 1 258 ? -5.439 -23.122 8.806 1.00 91.56 258 SER A N 1
ATOM 1981 C CA . SER A 1 258 ? -5.961 -23.446 10.134 1.00 91.56 258 SER A CA 1
ATOM 1982 C C . SER A 1 258 ? -6.068 -22.182 10.993 1.00 91.56 258 SER A C 1
ATOM 1984 O O . SER A 1 258 ? -5.651 -21.101 10.578 1.00 91.56 258 SER A O 1
ATOM 1986 N N . ASN A 1 259 ? -6.542 -22.311 12.236 1.00 87.44 259 ASN A N 1
ATOM 1987 C CA . ASN A 1 259 ? -6.611 -21.194 13.190 1.00 87.44 259 ASN A CA 1
ATOM 1988 C C . ASN A 1 259 ? -5.241 -20.558 13.509 1.00 87.44 259 ASN A C 1
ATOM 1990 O O . ASN A 1 259 ? -5.192 -19.443 14.022 1.00 87.44 259 ASN A O 1
ATOM 1994 N N . LYS A 1 260 ? -4.129 -21.256 13.235 1.00 91.62 260 LYS A N 1
ATOM 1995 C CA . LYS A 1 260 ? -2.761 -20.779 13.515 1.00 91.62 260 LYS A CA 1
ATOM 1996 C C . LYS A 1 260 ? -1.909 -20.583 12.260 1.00 91.62 260 LYS A C 1
ATOM 1998 O O . LYS A 1 260 ? -0.891 -19.901 12.334 1.00 91.62 260 LYS A O 1
ATOM 2003 N N . LEU A 1 261 ? -2.305 -21.159 11.124 1.00 93.31 261 LEU A N 1
ATOM 2004 C CA . LEU A 1 261 ? -1.529 -21.136 9.887 1.00 93.31 261 LEU A CA 1
ATOM 2005 C C . LEU A 1 261 ? -2.314 -20.451 8.773 1.00 93.31 261 LEU A C 1
ATOM 2007 O O . LEU A 1 261 ? -3.461 -20.800 8.499 1.00 93.31 261 LEU A O 1
ATOM 2011 N N . ARG A 1 262 ? -1.668 -19.504 8.098 1.00 95.38 262 ARG A N 1
ATOM 2012 C CA . ARG A 1 262 ? -2.215 -18.785 6.946 1.00 95.38 262 ARG A CA 1
ATOM 2013 C C . ARG A 1 262 ? -1.224 -18.840 5.795 1.00 95.38 262 ARG A C 1
ATOM 2015 O O . ARG A 1 262 ? -0.019 -18.865 6.032 1.00 95.38 262 ARG A O 1
ATOM 2022 N N . TYR A 1 263 ? -1.739 -18.817 4.575 1.00 94.19 263 TYR A N 1
ATOM 2023 C CA . TYR A 1 263 ? -0.950 -18.853 3.353 1.00 94.19 263 TYR A CA 1
ATOM 2024 C C . TYR A 1 263 ? -1.265 -17.667 2.446 1.00 94.19 263 TYR A C 1
ATOM 2026 O O . TYR A 1 263 ? -2.338 -17.058 2.522 1.00 94.19 263 TYR A O 1
ATOM 2034 N N . ARG A 1 264 ? -0.301 -17.345 1.589 1.00 93.75 264 ARG A N 1
ATOM 2035 C CA . ARG A 1 264 ? -0.444 -16.438 0.457 1.00 93.75 264 ARG A CA 1
ATOM 2036 C C . ARG A 1 264 ? 0.456 -16.960 -0.656 1.00 93.75 264 ARG A C 1
ATOM 2038 O O . ARG A 1 264 ? 1.597 -17.298 -0.370 1.00 93.75 264 ARG A O 1
ATOM 2045 N N . VAL A 1 265 ? -0.085 -17.044 -1.862 1.00 92.94 265 VAL A N 1
ATOM 2046 C CA . VAL A 1 265 ? 0.632 -17.398 -3.086 1.00 92.94 265 VAL A CA 1
ATOM 2047 C C . VAL A 1 265 ? 0.264 -16.366 -4.139 1.00 92.94 265 VAL A C 1
ATOM 2049 O O . VAL A 1 265 ? -0.921 -16.091 -4.341 1.00 92.94 265 VAL A O 1
ATOM 2052 N N . ASP A 1 266 ? 1.264 -15.801 -4.798 1.00 91.00 266 ASP A N 1
ATOM 2053 C CA . ASP A 1 266 ? 1.118 -14.811 -5.861 1.00 91.00 266 ASP A CA 1
ATOM 2054 C C . ASP A 1 266 ? 1.965 -15.217 -7.073 1.00 91.00 266 ASP A C 1
ATOM 2056 O O . ASP A 1 266 ? 3.094 -15.681 -6.925 1.00 91.00 266 ASP A O 1
ATOM 2060 N N . ALA A 1 267 ? 1.439 -15.013 -8.278 1.00 89.69 267 ALA A N 1
ATOM 2061 C CA . ALA A 1 267 ? 2.128 -15.250 -9.540 1.00 89.69 267 ALA A CA 1
ATOM 2062 C C . ALA A 1 267 ? 1.807 -14.138 -10.546 1.00 89.69 267 ALA A C 1
ATOM 2064 O O . ALA A 1 267 ? 0.671 -13.673 -10.645 1.00 89.69 267 ALA A O 1
ATOM 2065 N N . GLY A 1 268 ? 2.811 -13.719 -11.309 1.00 87.50 268 GLY A N 1
ATOM 2066 C CA . GLY A 1 268 ? 2.702 -12.681 -12.325 1.00 87.50 268 GLY A CA 1
ATOM 2067 C C . GLY A 1 268 ? 3.547 -13.002 -13.549 1.00 87.50 268 GLY A C 1
ATOM 2068 O O . GLY A 1 268 ? 4.707 -13.396 -13.422 1.00 87.50 268 GLY A O 1
ATOM 2069 N N . LEU A 1 269 ? 2.967 -12.814 -14.729 1.00 87.31 269 LEU A N 1
ATOM 2070 C CA . LEU A 1 269 ? 3.597 -13.004 -16.030 1.00 87.31 269 LEU A CA 1
ATOM 2071 C C . LEU A 1 269 ? 3.276 -11.809 -16.919 1.00 87.31 269 LEU A C 1
ATOM 2073 O O . LEU A 1 269 ? 2.114 -11.582 -17.238 1.00 87.31 269 LEU A O 1
ATOM 2077 N N . MET A 1 270 ? 4.306 -11.103 -17.375 1.00 84.12 270 MET A N 1
ATOM 2078 C CA . MET A 1 270 ? 4.176 -10.008 -18.332 1.00 84.12 270 MET A CA 1
ATOM 2079 C C . MET A 1 270 ? 5.049 -10.270 -19.553 1.00 84.12 270 MET A C 1
ATOM 2081 O O . MET A 1 270 ? 6.204 -10.676 -19.419 1.00 84.12 270 MET A O 1
ATOM 2085 N N . ASN A 1 271 ? 4.501 -10.001 -20.734 1.00 85.50 271 ASN A N 1
ATOM 2086 C CA . ASN A 1 271 ? 5.218 -10.006 -21.999 1.00 85.50 271 ASN A CA 1
ATOM 2087 C C . ASN A 1 271 ? 4.842 -8.763 -22.811 1.00 85.50 271 ASN A C 1
ATOM 2089 O O . ASN A 1 271 ? 3.660 -8.433 -22.902 1.00 85.50 271 ASN A O 1
ATOM 2093 N N . THR A 1 272 ? 5.822 -8.090 -23.407 1.00 84.50 272 THR A N 1
ATOM 2094 C CA . THR A 1 272 ? 5.609 -6.953 -24.317 1.00 84.50 272 THR A CA 1
ATOM 2095 C C . THR A 1 272 ? 6.723 -6.886 -25.356 1.00 84.50 272 THR A C 1
ATOM 2097 O O . THR A 1 272 ? 7.878 -7.179 -25.045 1.00 84.50 272 THR A O 1
ATOM 2100 N N . ASP A 1 273 ? 6.390 -6.488 -26.586 1.00 82.25 273 ASP A N 1
ATOM 2101 C CA . ASP A 1 273 ? 7.383 -6.231 -27.637 1.00 82.25 273 ASP A CA 1
ATOM 2102 C C . ASP A 1 273 ? 8.078 -4.869 -27.462 1.00 82.25 273 ASP A C 1
ATOM 2104 O O . ASP A 1 273 ? 9.111 -4.608 -28.086 1.00 82.25 273 ASP A O 1
ATOM 2108 N N . GLY A 1 274 ? 7.528 -4.008 -26.598 1.00 76.06 274 GLY A N 1
ATOM 2109 C CA . GLY A 1 274 ? 8.054 -2.682 -26.306 1.00 76.06 274 GLY A CA 1
ATOM 2110 C C . GLY A 1 274 ? 7.963 -1.704 -27.485 1.00 76.06 274 GLY A C 1
ATOM 2111 O O . GLY A 1 274 ? 7.838 -2.067 -28.653 1.00 76.06 274 GLY A O 1
ATOM 2112 N N . PHE A 1 275 ? 8.070 -0.407 -27.193 1.00 68.31 275 PHE A N 1
ATOM 2113 C CA . PHE A 1 275 ? 7.979 0.635 -28.229 1.00 68.31 275 PHE A CA 1
ATOM 2114 C C . PHE A 1 275 ? 9.151 0.616 -29.226 1.00 68.31 275 PHE A C 1
ATOM 2116 O O . PHE A 1 275 ? 9.003 1.036 -30.368 1.00 68.31 275 PHE A O 1
ATOM 2123 N N . LYS A 1 276 ? 10.324 0.127 -28.803 1.00 73.38 276 LYS A N 1
ATOM 2124 C CA . LYS A 1 276 ? 11.546 0.065 -29.627 1.00 73.38 276 LYS A CA 1
ATOM 2125 C C . LYS A 1 276 ? 11.895 -1.354 -30.103 1.00 73.38 276 LYS A C 1
ATOM 2127 O O . LYS A 1 276 ? 13.035 -1.588 -30.487 1.00 73.38 276 LYS A O 1
ATOM 2132 N N . GLY A 1 277 ? 10.962 -2.308 -30.022 1.00 62.22 277 GLY A N 1
ATOM 2133 C CA . GLY A 1 277 ? 11.248 -3.726 -30.289 1.00 62.22 277 GLY A CA 1
ATOM 2134 C C . GLY A 1 277 ? 12.126 -4.391 -29.220 1.00 62.22 277 GLY A C 1
ATOM 2135 O O . GLY A 1 277 ? 12.651 -5.483 -29.435 1.00 62.22 277 GLY A O 1
ATOM 2136 N N . ILE A 1 278 ? 12.315 -3.723 -28.078 1.00 64.75 278 ILE A N 1
ATOM 2137 C CA . ILE A 1 278 ? 12.982 -4.290 -26.909 1.00 64.75 278 ILE A CA 1
ATOM 2138 C C . ILE A 1 278 ? 11.937 -5.136 -26.194 1.00 64.75 278 ILE A C 1
ATOM 2140 O O . ILE A 1 278 ? 11.067 -4.604 -25.507 1.00 64.75 278 ILE A O 1
ATOM 2144 N N . LYS A 1 279 ? 12.018 -6.450 -26.399 1.00 66.88 279 LYS A N 1
ATOM 2145 C CA . LYS A 1 279 ? 11.110 -7.400 -25.766 1.00 66.88 279 LYS A CA 1
ATOM 2146 C C . LYS A 1 279 ? 11.402 -7.487 -24.276 1.00 66.88 279 LYS A C 1
ATOM 2148 O O . LYS A 1 279 ? 12.542 -7.735 -23.886 1.00 66.88 279 LYS A O 1
ATOM 2153 N N . GLU A 1 280 ? 10.365 -7.360 -23.463 1.00 67.81 280 GLU A N 1
ATOM 2154 C CA . GLU A 1 280 ? 10.450 -7.559 -22.020 1.00 67.81 280 GLU A CA 1
ATOM 2155 C C . GLU A 1 280 ? 9.558 -8.724 -21.610 1.00 67.81 280 GLU A C 1
ATOM 2157 O O . GLU A 1 280 ? 8.367 -8.764 -21.929 1.00 67.81 280 GLU A O 1
ATOM 2162 N N . LYS A 1 281 ? 10.151 -9.673 -20.881 1.00 67.25 281 LYS A N 1
ATOM 2163 C CA . LYS A 1 281 ? 9.451 -10.809 -20.291 1.00 67.25 281 LYS A CA 1
ATOM 2164 C C . LYS A 1 281 ? 9.760 -10.853 -18.804 1.00 67.25 281 LYS A C 1
ATOM 2166 O O . LYS A 1 281 ? 10.883 -11.163 -18.419 1.00 67.25 281 LYS A O 1
ATOM 2171 N N . ASN A 1 282 ? 8.747 -10.594 -17.986 1.00 69.56 282 ASN A N 1
ATOM 2172 C CA . ASN A 1 282 ? 8.875 -10.593 -16.535 1.00 69.56 282 ASN A CA 1
ATOM 2173 C C . ASN A 1 282 ? 8.049 -11.732 -15.942 1.00 69.56 282 ASN A C 1
ATOM 2175 O O . ASN A 1 282 ? 6.872 -11.900 -16.265 1.00 69.56 282 ASN A O 1
ATOM 2179 N N . PHE A 1 283 ? 8.677 -12.503 -15.059 1.00 71.56 283 PHE A N 1
ATOM 2180 C CA . PHE A 1 283 ? 8.018 -13.504 -14.232 1.00 71.56 283 PHE A CA 1
ATOM 2181 C C . PHE A 1 283 ? 8.318 -13.211 -12.768 1.00 71.56 283 PHE A C 1
ATOM 2183 O O . PHE A 1 283 ? 9.461 -12.927 -12.408 1.00 71.56 283 PHE A O 1
ATOM 2190 N N . ASN A 1 284 ? 7.293 -13.283 -11.930 1.00 71.38 284 ASN A N 1
ATOM 2191 C CA . ASN A 1 284 ? 7.435 -13.172 -10.489 1.00 71.38 284 ASN A CA 1
ATOM 2192 C C . ASN A 1 284 ? 6.483 -14.165 -9.819 1.00 71.38 284 ASN A C 1
ATOM 2194 O O . ASN A 1 284 ? 5.327 -14.288 -10.223 1.00 71.38 284 ASN A O 1
ATOM 2198 N N . SER A 1 285 ? 6.967 -14.854 -8.794 1.00 74.06 285 SER A N 1
ATOM 2199 C CA . SER A 1 285 ? 6.173 -15.749 -7.960 1.00 74.06 285 SER A CA 1
ATOM 2200 C C . SER A 1 285 ? 6.657 -15.682 -6.518 1.00 74.06 285 SER A C 1
ATOM 2202 O O . SER A 1 285 ? 7.866 -15.595 -6.287 1.00 74.06 285 SER A O 1
ATOM 2204 N N . SER A 1 286 ? 5.741 -15.766 -5.555 1.00 70.69 286 SER A N 1
ATOM 2205 C CA . SER A 1 286 ? 6.067 -15.817 -4.123 1.00 70.69 286 SER A CA 1
ATOM 2206 C C . SER A 1 286 ? 5.029 -16.553 -3.305 1.00 70.69 286 SER A C 1
ATOM 2208 O O . SER A 1 286 ? 3.838 -16.438 -3.677 1.00 70.69 286 SER A O 1
#

Radius of gyration: 29.27 Å; Cα contacts (8 Å, |Δi|>4): 598; chains: 1; bounding box: 88×61×69 Å

Mean predicted aligned error: 18.1 Å

Sequence (286 aa):
MVRKILSTGFVLASIGLYAQTVITGEVHDTSGNAIPNVKVSFEGSTTETITDDKGKFVINIPSSKGTLTFSAENFHPFRRSVGANTPVVYVVMKEGSKEIPEVVISTQKKLEVNKLNIKNLDAPMTVNVLNRAVLQKWNINNIEEASKMVAGVNPVKQFAGFQFFNIRGFDNFVVLYDGIRDERHTITQSAPVASFANVERVEFLKGPSGDMFGHSALGGIINIIRKKPTYTTQGEAKFTIGSYNTYNVEMGVGGPISNKLRYRVDAGLMNTDGFKGIKEKNFNSS

Foldseek 3Di:
DDDDDDDDDDDDDDDDDQDWAKAKEFEEEPVRQGDFQKWKDFPPDPWIWTAHPRRIDMTTHRHQWGKIWTDDAQWEIDIDTGHNPRRYDYYYIYGGGHPPPPPPPPVPPPPCDAPPSDRCVRDPWHKDKCFPVNCVVVVPWWVQSVQVVDPQWHWDDDDDQFTFIGQVNDRFAFEAENNHTDCVCVVRVGDNTQTCLFFRMKMWTAAADCVRHHPRHGRHYIYTYGDDADQAWDKDWDWDADPQRKTKIKIKIKHDPDPPDIDIKIWIWIWGCDPVSPIDTGIDID